Protein AF-A0A2G9U0P4-F1 (afdb_monomer)

Mean predicted aligned error: 10.88 Å

Organism: Teladorsagia circumcincta (NCBI:txid45464)

Foldseek 3Di:
DLVCCVVPNPDDCNVVVVVVCCVVLPPVVQCVQFWFPPQVDDDDPVCVLVRLLRTFGFDWAFDDLPKDFDWDDDPPDPPDTATDIDGPDGTDTGTPSLWAFLVRCPCLLVVSDDLADPRLVSSLQLCDQCVLVDPDDDPVVVVVSVQSPQQDALAAGQRTGPSRPQAQNAPGPPGTDDSRGWHFLVSRLSLLVSLVVSLLDDYPCNVSSVSCNVSRLNSNLVLQVVQCVVPVDGARIAHRPPSHGDDDDDDPVRVVSSVVSVPPPDDPDDPDPPPDDDD

Secondary structure (DSSP, 8-state):
-HHHHHHH-SSTTHHHHHHHHHHHT-HHHHHHHHEEE-----S-TTHHHHGGG-EEE--EEEE-S-EEEEEEEPTT-TT-EEEEEEESS--EEEE-GGG-BGGGGHHHHTT-S-TT-HHHHHHHHHHS-GGGG-----HHHHHHHHHH-SSEETTEE-SB-TTSTTTT--SSSS---SSSS-EEHHHHHHHHHHHHHHHTS-STTHHHHHHHHHHHHHHHHHHHHHHHHHHSS--SEE-TTT--EESSS--HHHHHHHHHHHH----S-----------

Nearest PDB structures (foldseek):
  5mhf-assembly3_C  TM=9.241E-01  e=4.967E-18  Mus musculus
  5mhf-assembly1_A  TM=9.366E-01  e=9.124E-18  Mus musculus
  5mhf-assembly2_B  TM=9.439E-01  e=1.501E-17  Mus musculus
  5mhf-assembly4_D  TM=9.397E-01  e=2.091E-17  Mus musculus
  8egv-assembly1_A  TM=8.743E-01  e=1.565E-12  Thermochaetoides thermophila DSM 1495

Solvent-accessible surface area (backbone atoms only — not comparable to full-atom values): 16093 Å² total; per-residue (Å²): 106,38,73,53,29,69,74,73,45,94,58,94,54,34,63,61,33,44,52,51,50,51,65,75,53,32,53,67,59,49,42,74,70,26,50,42,75,58,66,77,85,62,97,51,86,80,42,66,75,69,48,76,73,33,49,49,41,39,58,70,44,75,45,60,90,54,61,43,83,42,79,40,76,42,89,96,40,88,97,41,65,46,81,41,84,43,75,77,51,84,59,42,79,42,70,50,74,62,63,52,28,53,78,40,40,46,53,51,42,69,61,49,53,56,61,77,36,67,67,43,44,44,53,53,57,61,56,47,52,71,65,87,77,44,98,71,91,44,85,80,45,55,66,54,52,63,63,52,38,34,32,46,46,79,47,29,48,25,30,22,17,69,84,19,84,52,38,70,36,55,82,48,96,85,38,68,52,64,76,18,32,31,22,42,53,73,60,47,47,35,44,44,55,27,22,54,51,48,34,71,40,86,45,90,40,14,66,59,23,43,54,50,30,55,51,46,49,50,21,32,53,53,35,50,52,52,37,25,72,74,70,77,46,57,51,51,27,24,39,67,88,77,43,47,64,45,71,92,72,79,47,72,69,39,47,55,51,50,50,54,63,69,66,62,80,66,78,84,80,73,96,69,82,81,77,83,76,89,128

Structure (mmCIF, N/CA/C/O backbone):
data_AF-A0A2G9U0P4-F1
#
_entry.id   AF-A0A2G9U0P4-F1
#
loop_
_atom_site.group_PDB
_atom_site.id
_atom_site.type_symbol
_atom_site.label_atom_id
_atom_site.label_alt_id
_atom_site.label_comp_id
_atom_site.label_asym_id
_atom_site.label_entity_id
_atom_site.label_seq_id
_atom_site.pdbx_PDB_ins_code
_atom_site.Cartn_x
_atom_site.Cartn_y
_atom_site.Cartn_z
_atom_site.occupancy
_atom_site.B_iso_or_equiv
_atom_site.auth_seq_id
_atom_site.auth_comp_id
_atom_site.auth_asym_id
_atom_site.auth_atom_id
_atom_site.pdbx_PDB_model_num
ATOM 1 N N . MET A 1 1 ? -4.910 -13.154 18.217 1.00 85.25 1 MET A N 1
ATOM 2 C CA . MET A 1 1 ? -4.602 -14.123 19.288 1.00 85.25 1 MET A CA 1
ATOM 3 C C . MET A 1 1 ? -4.803 -13.502 20.652 1.00 85.25 1 MET A C 1
ATOM 5 O O . MET A 1 1 ? -5.660 -13.996 21.359 1.00 85.25 1 MET A O 1
ATOM 9 N N . ASP A 1 2 ? -4.149 -12.384 20.972 1.00 88.88 2 ASP A N 1
ATOM 10 C CA . ASP A 1 2 ? -4.320 -11.699 22.263 1.00 88.88 2 ASP A CA 1
ATOM 11 C C . ASP A 1 2 ? -5.791 -11.443 22.665 1.00 88.88 2 ASP A C 1
ATOM 13 O O . ASP A 1 2 ? -6.263 -11.955 23.678 1.00 88.88 2 ASP A O 1
ATOM 17 N N . ARG A 1 3 ? -6.575 -10.780 21.800 1.00 89.50 3 ARG A N 1
ATOM 18 C CA . ARG A 1 3 ? -8.023 -10.582 22.031 1.00 89.50 3 ARG A CA 1
ATOM 19 C C . ARG A 1 3 ? -8.805 -11.888 22.230 1.00 89.50 3 ARG A C 1
ATOM 21 O O . ARG A 1 3 ? -9.745 -11.919 23.010 1.00 89.50 3 ARG A O 1
ATOM 28 N N . LEU A 1 4 ? -8.436 -12.962 21.523 1.00 89.12 4 LEU A N 1
ATOM 29 C CA . LEU A 1 4 ? -9.095 -14.266 21.671 1.00 89.12 4 LEU A CA 1
ATOM 30 C C . LEU A 1 4 ? -8.719 -14.925 23.001 1.00 89.12 4 LEU A C 1
ATOM 32 O O . LEU A 1 4 ? -9.591 -15.475 23.659 1.00 89.12 4 LEU A O 1
ATOM 36 N N . ALA A 1 5 ? -7.455 -14.826 23.417 1.00 88.12 5 ALA A N 1
ATOM 37 C CA . ALA A 1 5 ? -6.998 -15.340 24.702 1.00 88.12 5 ALA A CA 1
ATOM 38 C C . ALA A 1 5 ? -7.689 -14.622 25.870 1.00 88.12 5 ALA A C 1
ATOM 40 O O . ALA A 1 5 ? -8.074 -15.265 26.840 1.00 88.12 5 ALA A O 1
ATOM 41 N N . HIS A 1 6 ? -7.933 -13.315 25.751 1.00 86.38 6 HIS A N 1
ATOM 42 C CA . HIS A 1 6 ? -8.715 -12.564 26.735 1.00 86.38 6 HIS A CA 1
ATOM 43 C C . HIS A 1 6 ? -10.180 -13.013 26.821 1.00 86.38 6 HIS A C 1
ATOM 45 O O . HIS A 1 6 ? -10.737 -13.030 27.915 1.00 86.38 6 HIS A O 1
ATOM 51 N N . LEU A 1 7 ? -10.792 -13.385 25.693 1.00 88.69 7 LEU A N 1
ATOM 52 C CA . LEU A 1 7 ? -12.198 -13.800 25.635 1.00 88.69 7 LEU A CA 1
ATOM 53 C C . LEU A 1 7 ? -12.429 -15.267 26.018 1.00 88.69 7 LEU A C 1
ATOM 55 O O . LEU A 1 7 ? -13.486 -15.583 26.555 1.00 88.69 7 LEU A O 1
ATOM 59 N N . PHE A 1 8 ? -11.486 -16.159 25.706 1.00 86.38 8 PHE A N 1
ATOM 60 C CA . PHE A 1 8 ? -11.737 -17.605 25.710 1.00 86.38 8 PHE A CA 1
ATOM 61 C C . PHE A 1 8 ? -10.707 -18.444 26.469 1.00 86.38 8 PHE A C 1
ATOM 63 O O . PHE A 1 8 ? -10.958 -19.627 26.681 1.00 86.38 8 PHE A O 1
ATOM 70 N N . GLU A 1 9 ? -9.561 -17.892 26.873 1.00 78.88 9 GLU A N 1
ATOM 71 C CA . GLU A 1 9 ? -8.613 -18.633 27.712 1.00 78.88 9 GLU A CA 1
ATOM 72 C C . GLU A 1 9 ? -8.759 -18.233 29.180 1.00 78.88 9 GLU A C 1
ATOM 74 O O . GLU A 1 9 ? -9.008 -17.072 29.498 1.00 78.88 9 GLU A O 1
ATOM 79 N N . GLU A 1 10 ? -8.585 -19.184 30.100 1.00 64.31 10 GLU A N 1
ATOM 80 C CA . GLU A 1 10 ? -8.714 -18.888 31.529 1.00 64.31 10 GLU A CA 1
ATOM 81 C C . GLU A 1 10 ? -7.516 -18.073 32.040 1.00 64.31 10 GLU A C 1
ATOM 83 O O . GLU A 1 10 ? -7.745 -17.063 32.693 1.00 64.31 10 GLU A O 1
ATOM 88 N N . GLU A 1 11 ? -6.270 -18.356 31.626 1.00 68.25 11 GLU A N 1
ATOM 89 C CA . GLU A 1 11 ? -5.101 -17.503 31.964 1.00 68.25 11 GLU A CA 1
ATOM 90 C C . GLU A 1 11 ? -3.790 -17.860 31.229 1.00 68.25 11 GLU A C 1
ATOM 92 O O . GLU A 1 11 ? -2.953 -16.993 30.978 1.00 68.25 11 GLU A O 1
ATOM 97 N N . LYS A 1 12 ? -3.610 -19.129 30.837 1.00 69.88 12 LYS A N 1
ATOM 98 C CA . LYS A 1 12 ? -2.307 -19.727 30.484 1.00 69.88 12 LYS A CA 1
ATOM 99 C C . LYS A 1 12 ? -1.482 -18.997 29.412 1.00 69.88 12 LYS A C 1
ATOM 101 O O . LYS A 1 12 ? -0.259 -18.963 29.536 1.00 69.88 12 LYS A O 1
ATOM 106 N N . HIS A 1 13 ? -2.098 -18.440 28.367 1.00 74.94 13 HIS A N 1
ATOM 107 C CA . HIS A 1 13 ? -1.354 -17.754 27.300 1.00 74.94 13 HIS A CA 1
ATOM 108 C C . HIS A 1 13 ? -1.719 -16.276 27.127 1.00 74.94 13 HIS A C 1
ATOM 110 O O . HIS A 1 13 ? -1.203 -15.649 26.201 1.00 74.94 13 HIS A O 1
ATOM 116 N N . LYS A 1 14 ? -2.548 -15.697 28.012 1.00 79.31 14 LYS A N 1
ATOM 117 C CA . LYS A 1 14 ? -2.929 -14.273 27.940 1.00 79.31 14 LYS A CA 1
ATOM 118 C C . LYS A 1 14 ? -1.694 -13.375 27.943 1.00 79.31 14 LYS A C 1
ATOM 120 O O . LYS A 1 14 ? -1.488 -12.626 26.995 1.00 79.31 14 LYS A O 1
ATOM 125 N N . ASN A 1 15 ? -0.817 -13.561 28.931 1.00 84.94 15 ASN A N 1
ATOM 126 C CA . ASN A 1 15 ? 0.402 -12.759 29.074 1.00 84.94 15 ASN A CA 1
ATOM 127 C C . ASN A 1 15 ? 1.334 -12.925 27.868 1.00 84.94 15 ASN A C 1
ATOM 129 O O . ASN A 1 15 ? 1.790 -11.942 27.303 1.00 84.94 15 ASN A O 1
ATOM 133 N N . LYS A 1 16 ? 1.522 -14.160 27.380 1.00 88.69 16 LYS A N 1
ATOM 134 C CA . LYS A 1 16 ? 2.361 -14.424 26.201 1.00 88.69 16 LYS A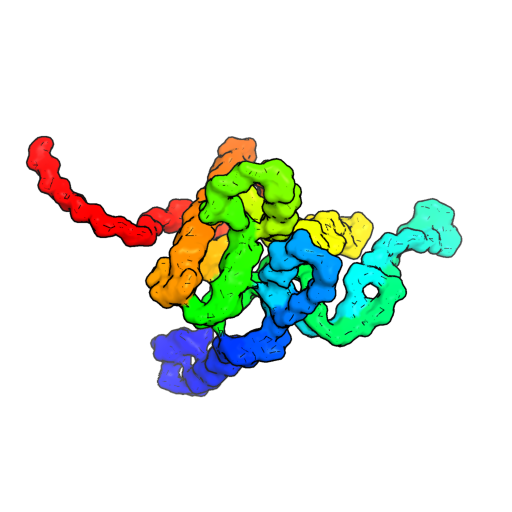 CA 1
ATOM 135 C C . LYS A 1 16 ? 1.895 -13.641 24.971 1.00 88.69 16 LYS A C 1
ATOM 137 O O . LYS A 1 16 ? 2.721 -13.057 24.274 1.00 88.69 16 LYS A O 1
ATOM 142 N N . TYR A 1 17 ? 0.599 -13.677 24.655 1.00 89.88 17 TYR A N 1
ATOM 143 C CA . TYR A 1 17 ? 0.089 -12.997 23.465 1.00 89.88 17 TYR A CA 1
ATOM 144 C C . TYR A 1 17 ? 0.011 -11.480 23.646 1.00 89.88 17 TYR A C 1
ATOM 146 O O . TYR A 1 17 ? 0.250 -10.771 22.669 1.00 89.88 17 TYR A O 1
ATOM 154 N N . ALA A 1 18 ? -0.270 -10.997 24.858 1.00 88.94 18 ALA A N 1
ATOM 155 C CA . ALA A 1 18 ? -0.226 -9.577 25.190 1.00 88.94 18 ALA A CA 1
ATOM 156 C C . ALA A 1 18 ? 1.197 -9.017 25.033 1.00 88.94 18 ALA A C 1
ATOM 158 O O . ALA A 1 18 ? 1.389 -8.033 24.322 1.00 88.94 18 ALA A O 1
ATOM 159 N N . ASP A 1 19 ? 2.202 -9.703 25.585 1.00 91.06 19 ASP A N 1
ATOM 160 C CA . ASP A 1 19 ? 3.612 -9.315 25.477 1.00 91.06 19 ASP A CA 1
ATOM 161 C C . ASP A 1 19 ? 4.064 -9.286 24.012 1.00 91.06 19 ASP A C 1
ATOM 163 O O . ASP A 1 19 ? 4.653 -8.311 23.546 1.00 91.06 19 ASP A O 1
ATOM 167 N N . GLN A 1 20 ? 3.736 -10.327 23.241 1.00 91.31 20 GLN A N 1
ATOM 168 C CA . GLN A 1 20 ? 4.066 -10.381 21.814 1.00 91.31 20 GLN A CA 1
ATOM 169 C C . GLN A 1 20 ? 3.378 -9.273 21.011 1.00 91.31 20 GLN A C 1
ATOM 171 O O . GLN A 1 20 ? 4.010 -8.671 20.144 1.00 91.31 20 GLN A O 1
ATOM 176 N N . ALA A 1 21 ? 2.100 -8.998 21.283 1.00 90.62 21 ALA A N 1
ATOM 177 C CA . ALA A 1 21 ? 1.368 -7.923 20.623 1.00 90.62 21 ALA A CA 1
ATOM 178 C C . ALA A 1 21 ? 1.946 -6.548 20.981 1.00 90.62 21 ALA A C 1
ATOM 180 O O . ALA A 1 21 ? 2.076 -5.707 20.096 1.00 90.62 21 ALA A O 1
ATOM 181 N N . SER A 1 22 ? 2.343 -6.341 22.240 1.00 90.75 22 SER A N 1
ATOM 182 C CA . SER A 1 22 ? 2.982 -5.105 22.689 1.00 90.75 22 SER A CA 1
ATOM 183 C C . SER A 1 22 ? 4.336 -4.893 22.017 1.00 90.75 22 SER A C 1
ATOM 185 O O . SER A 1 22 ? 4.603 -3.797 21.544 1.00 90.75 22 SER A O 1
ATOM 187 N N . VAL A 1 23 ? 5.181 -5.927 21.947 1.00 91.75 23 VAL A N 1
ATOM 188 C CA . VAL A 1 23 ? 6.520 -5.821 21.344 1.00 91.75 23 VAL A CA 1
ATOM 189 C C . VAL A 1 23 ? 6.435 -5.593 19.834 1.00 91.75 23 VAL A C 1
ATOM 191 O O . VAL A 1 23 ? 7.131 -4.735 19.303 1.00 91.75 23 VAL A O 1
ATOM 194 N N . LEU A 1 24 ? 5.582 -6.339 19.127 1.00 90.75 24 LEU A N 1
ATOM 195 C CA . LEU A 1 24 ? 5.457 -6.230 17.667 1.00 90.75 24 LEU A CA 1
ATOM 196 C C . LEU A 1 24 ? 4.628 -5.018 17.219 1.00 90.75 24 LEU A C 1
ATOM 198 O O . LEU A 1 24 ? 4.743 -4.589 16.074 1.00 90.75 24 LEU A O 1
ATOM 202 N N . GLY A 1 25 ? 3.773 -4.495 18.099 1.00 91.44 25 GLY A N 1
ATOM 203 C CA . GLY A 1 25 ? 2.980 -3.290 17.874 1.00 91.44 25 GLY A CA 1
ATOM 204 C C . GLY A 1 25 ? 3.647 -2.007 18.369 1.00 91.44 25 GLY A C 1
ATOM 205 O O . GLY A 1 25 ? 3.028 -0.949 18.275 1.00 91.44 25 GLY A O 1
ATOM 206 N N . ASP A 1 26 ? 4.871 -2.078 18.907 1.00 95.19 26 ASP A N 1
ATOM 207 C CA . ASP A 1 26 ? 5.566 -0.900 19.416 1.00 95.19 26 ASP A CA 1
ATOM 208 C C . ASP A 1 26 ? 5.931 0.053 18.268 1.00 95.19 26 ASP A C 1
ATOM 210 O O . ASP A 1 26 ? 6.727 -0.251 17.376 1.00 95.19 26 ASP A O 1
ATOM 214 N N . TYR A 1 27 ? 5.331 1.242 18.303 1.00 96.06 27 TYR A N 1
ATOM 215 C CA . TYR A 1 27 ? 5.512 2.254 17.270 1.00 96.06 27 TYR A CA 1
ATOM 216 C C . TYR A 1 27 ? 6.960 2.758 17.183 1.00 96.06 27 TYR A C 1
ATOM 218 O O . TYR A 1 27 ? 7.442 3.049 16.088 1.00 96.06 27 TYR A O 1
ATOM 226 N N . LYS A 1 28 ? 7.683 2.852 18.307 1.00 95.94 28 LYS A N 1
ATOM 227 C CA . LYS A 1 28 ? 9.064 3.355 18.304 1.00 95.94 28 LYS A CA 1
ATOM 228 C C . LYS A 1 28 ? 9.997 2.359 17.634 1.00 95.94 28 LYS A C 1
ATOM 230 O O . LYS A 1 28 ? 10.827 2.771 16.828 1.00 95.94 28 LYS A O 1
ATOM 235 N N . GLU A 1 29 ? 9.835 1.072 17.918 1.00 95.62 29 GLU A N 1
ATOM 236 C CA . GLU A 1 29 ? 10.588 0.011 17.252 1.00 95.62 29 GLU A CA 1
ATOM 237 C C . GLU A 1 29 ? 10.243 -0.078 15.768 1.00 95.62 29 GLU A C 1
ATOM 239 O O . GLU A 1 29 ? 11.147 -0.200 14.942 1.00 95.62 29 GLU A O 1
ATOM 244 N N . LEU A 1 30 ? 8.966 0.076 15.407 1.00 95.19 30 LEU A N 1
ATOM 245 C CA . LEU A 1 30 ? 8.547 0.118 14.009 1.00 95.19 30 LEU A CA 1
ATOM 246 C C . LEU A 1 30 ? 9.227 1.262 13.242 1.00 95.19 30 LEU A C 1
ATOM 248 O O . LEU A 1 30 ? 9.765 1.039 12.156 1.00 95.19 30 LEU A O 1
ATOM 252 N N . ILE A 1 31 ? 9.261 2.468 13.818 1.00 95.44 31 ILE A N 1
ATOM 253 C CA . ILE A 1 31 ? 9.983 3.606 13.234 1.00 95.44 31 ILE A CA 1
ATOM 254 C C . ILE A 1 31 ? 11.482 3.314 13.164 1.00 95.44 31 ILE A C 1
ATOM 256 O O . ILE A 1 31 ? 12.086 3.437 12.103 1.00 95.44 31 ILE A O 1
ATOM 260 N N . ARG A 1 32 ? 12.090 2.863 14.263 1.00 95.06 32 ARG A N 1
ATOM 261 C CA . ARG A 1 32 ? 13.534 2.602 14.337 1.00 95.06 32 ARG A CA 1
ATOM 26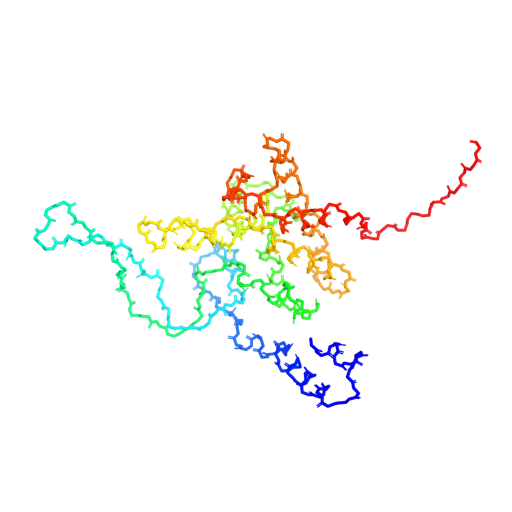2 C C . ARG A 1 32 ? 14.006 1.575 13.304 1.00 95.06 32 ARG A C 1
ATOM 264 O O . ARG A 1 32 ? 15.121 1.694 12.800 1.00 95.06 32 ARG A O 1
ATOM 271 N N . LEU A 1 33 ? 13.201 0.549 13.041 1.00 95.00 33 LEU A N 1
ATOM 272 C CA . LEU A 1 33 ? 13.576 -0.579 12.189 1.00 95.00 33 LEU A CA 1
ATOM 273 C C . LEU A 1 33 ? 13.218 -0.385 10.717 1.00 95.00 33 LEU A C 1
ATOM 275 O O . LEU A 1 33 ? 13.935 -0.907 9.866 1.00 95.00 33 LEU A O 1
ATOM 279 N N . HIS A 1 34 ? 12.125 0.319 10.418 1.00 95.50 34 HIS A N 1
ATOM 280 C CA . HIS A 1 34 ? 11.536 0.311 9.077 1.00 95.50 34 HIS A CA 1
ATOM 281 C C . HIS A 1 34 ? 11.300 1.691 8.473 1.00 95.50 34 HIS A C 1
ATOM 283 O O . HIS A 1 34 ? 11.037 1.766 7.276 1.00 95.50 34 HIS A O 1
ATOM 289 N N . TRP A 1 35 ? 11.376 2.774 9.247 1.00 94.19 35 TRP A N 1
ATOM 290 C CA . TRP A 1 35 ? 11.160 4.117 8.717 1.00 94.19 35 TRP A CA 1
ATOM 291 C C . TRP A 1 35 ? 12.449 4.683 8.134 1.00 94.19 35 TRP A C 1
ATOM 293 O O . TRP A 1 35 ? 13.423 4.913 8.855 1.00 94.19 35 TRP A O 1
ATOM 303 N N . SER A 1 36 ? 12.443 4.941 6.829 1.00 90.69 36 SER A N 1
ATOM 304 C CA . SER A 1 36 ? 13.506 5.720 6.205 1.00 90.69 36 SER A CA 1
ATOM 305 C C . SER A 1 36 ? 13.169 7.206 6.270 1.00 90.69 36 SER A C 1
ATOM 307 O O . SER A 1 36 ? 12.063 7.603 5.922 1.00 90.69 36 SER A O 1
ATOM 309 N N . ASP A 1 37 ? 14.136 8.022 6.695 1.00 81.12 37 ASP A N 1
ATOM 310 C CA . ASP A 1 37 ? 14.098 9.491 6.628 1.00 81.12 37 ASP A CA 1
ATOM 311 C C . ASP A 1 37 ? 15.108 10.016 5.592 1.00 81.12 37 ASP A C 1
ATOM 313 O O . ASP A 1 37 ? 15.702 11.083 5.753 1.00 81.12 37 ASP A O 1
ATOM 317 N N . SER A 1 38 ? 15.378 9.233 4.541 1.00 63.88 38 SER A N 1
ATOM 318 C CA . SER A 1 38 ? 16.369 9.563 3.514 1.00 63.88 38 SER A CA 1
ATOM 319 C C . SER A 1 38 ? 15.926 10.748 2.661 1.00 63.88 38 SER A C 1
ATOM 321 O O . SER A 1 38 ? 15.565 10.602 1.493 1.00 63.88 38 SER A O 1
ATOM 323 N N . LYS A 1 39 ? 16.010 11.962 3.211 1.00 56.12 39 LYS A N 1
ATOM 324 C CA . LYS A 1 39 ? 15.970 13.219 2.463 1.00 56.12 39 LYS A CA 1
ATOM 325 C C . LYS A 1 39 ? 17.116 13.187 1.454 1.00 56.12 39 LYS A C 1
ATOM 327 O O . LYS A 1 39 ? 18.248 13.540 1.778 1.00 56.12 39 LYS A O 1
ATOM 332 N N . LYS A 1 40 ? 16.855 12.723 0.230 1.00 50.59 40 LYS A N 1
ATOM 333 C CA . LYS A 1 40 ? 17.835 12.748 -0.864 1.00 50.59 40 LYS A CA 1
ATOM 334 C C . LYS A 1 40 ? 18.024 14.191 -1.326 1.00 50.59 40 LYS A C 1
ATOM 336 O O . LYS A 1 40 ? 17.509 14.576 -2.362 1.00 50.59 40 LYS A O 1
ATOM 341 N N . THR A 1 41 ? 18.720 15.017 -0.554 1.00 39.09 41 THR A N 1
ATOM 342 C CA . THR A 1 41 ? 19.005 16.408 -0.921 1.00 39.09 41 THR A CA 1
ATOM 343 C C . THR A 1 41 ? 19.775 16.435 -2.244 1.00 39.09 41 THR A C 1
ATOM 345 O O . THR A 1 41 ? 20.980 16.208 -2.272 1.00 39.09 41 THR A O 1
ATOM 348 N N . LEU A 1 42 ? 19.074 16.681 -3.350 1.00 40.53 42 LEU A N 1
ATOM 349 C CA . LEU A 1 42 ? 19.668 17.123 -4.604 1.00 40.53 42 LEU A CA 1
ATOM 350 C C . LEU A 1 42 ? 19.354 18.613 -4.736 1.00 40.53 42 LEU A C 1
ATOM 352 O O . LEU A 1 42 ? 18.199 19.027 -4.609 1.00 40.53 42 LEU A O 1
ATOM 356 N N . ASP A 1 43 ? 20.388 19.415 -4.973 1.00 41.66 43 ASP A N 1
ATOM 357 C CA . ASP A 1 43 ? 20.245 20.837 -5.261 1.00 41.66 43 ASP A CA 1
ATOM 358 C C . ASP A 1 43 ? 19.436 21.031 -6.547 1.00 41.66 43 ASP A C 1
ATOM 360 O O . ASP A 1 43 ? 19.873 20.629 -7.622 1.00 41.66 43 ASP A O 1
ATOM 364 N N . LEU A 1 44 ? 18.244 21.618 -6.408 1.00 46.53 44 LEU A N 1
ATOM 365 C CA . LEU A 1 44 ? 17.602 22.605 -7.287 1.00 46.53 44 LEU A CA 1
ATOM 366 C C . LEU A 1 44 ? 16.173 22.842 -6.772 1.00 46.53 44 LEU A C 1
ATOM 368 O O . LEU A 1 44 ? 15.455 21.919 -6.401 1.00 46.53 44 LEU A O 1
ATOM 372 N N . VAL A 1 45 ? 15.747 24.104 -6.754 1.00 47.69 45 VAL A N 1
ATOM 373 C CA . VAL A 1 45 ? 14.500 24.596 -6.133 1.00 47.69 45 VAL A CA 1
ATOM 374 C C . VAL A 1 45 ? 13.220 23.900 -6.643 1.00 47.69 45 VAL A C 1
ATOM 376 O O . VAL A 1 45 ? 12.249 23.813 -5.895 1.00 47.69 45 VAL A O 1
ATOM 379 N N . LEU A 1 46 ? 13.227 23.312 -7.849 1.00 46.22 46 LEU A N 1
ATOM 380 C CA . LEU A 1 46 ? 12.119 22.489 -8.369 1.00 46.22 46 LEU A CA 1
ATOM 381 C C . LEU A 1 46 ? 11.971 21.123 -7.669 1.00 46.22 46 LEU A C 1
ATOM 383 O O . LEU A 1 46 ? 10.884 20.551 -7.655 1.00 46.22 46 LEU A O 1
ATOM 387 N N . LEU A 1 47 ? 13.039 20.602 -7.063 1.00 46.31 47 LEU A N 1
ATOM 388 C CA . LEU A 1 47 ? 13.058 19.286 -6.427 1.00 46.31 47 LEU A CA 1
ATOM 389 C C . LEU A 1 47 ? 12.520 19.312 -4.990 1.00 46.31 47 LEU A C 1
ATOM 391 O O . LEU A 1 47 ? 12.220 18.269 -4.422 1.00 46.31 47 LEU A O 1
ATOM 395 N N . LYS A 1 48 ? 12.340 20.492 -4.390 1.00 40.03 48 LYS A N 1
ATOM 396 C CA . LYS A 1 48 ? 11.837 20.614 -3.013 1.00 40.03 48 LYS A CA 1
ATOM 397 C C . LYS A 1 48 ? 10.404 20.083 -2.859 1.00 40.03 48 LYS A C 1
ATOM 399 O O . LYS A 1 48 ? 10.065 19.592 -1.791 1.00 40.03 48 LYS A O 1
ATOM 404 N N . LEU A 1 49 ? 9.613 20.122 -3.937 1.00 42.09 49 LEU A N 1
ATOM 405 C CA . LEU A 1 49 ? 8.294 19.481 -4.022 1.00 42.09 49 LEU A CA 1
ATOM 406 C C . LEU A 1 49 ? 8.411 17.974 -4.337 1.00 42.09 49 LEU A C 1
ATOM 408 O O . LEU A 1 49 ? 7.611 17.170 -3.876 1.00 42.09 49 LEU A O 1
ATOM 412 N N . TYR A 1 50 ? 9.444 17.583 -5.088 1.00 41.16 50 TYR A N 1
ATOM 413 C CA . TYR A 1 50 ? 9.753 16.193 -5.451 1.00 41.16 50 TYR A CA 1
ATOM 414 C C . TYR A 1 50 ? 10.293 15.367 -4.266 1.00 41.16 50 TYR A C 1
ATOM 416 O O . TYR A 1 50 ? 10.185 14.144 -4.245 1.00 41.16 50 TYR A O 1
ATOM 424 N N . LEU A 1 51 ? 10.893 16.035 -3.276 1.00 40.72 51 LEU A N 1
ATOM 425 C CA . LEU A 1 51 ? 11.625 15.424 -2.164 1.00 40.72 51 LEU A CA 1
ATOM 426 C C . LEU A 1 51 ? 10.797 15.109 -0.922 1.00 40.72 51 LEU A C 1
ATOM 428 O O . LEU A 1 51 ? 11.306 14.479 0.004 1.00 40.72 51 LEU A O 1
ATOM 432 N N . THR A 1 52 ? 9.521 15.478 -0.898 1.00 44.16 52 THR A N 1
ATOM 433 C CA . THR A 1 52 ? 8.612 15.150 0.212 1.00 44.16 52 THR A CA 1
ATOM 434 C C . THR A 1 52 ? 8.189 13.674 0.262 1.00 44.16 52 THR A C 1
ATOM 436 O O . THR A 1 52 ? 7.485 13.283 1.186 1.00 44.16 52 THR A O 1
ATOM 439 N N . PHE A 1 53 ? 8.666 12.832 -0.663 1.00 51.75 53 PHE A N 1
ATOM 440 C CA . PHE A 1 53 ? 8.409 11.381 -0.705 1.00 51.75 53 PHE A CA 1
ATOM 441 C C . PHE A 1 53 ? 9.522 10.512 -0.098 1.00 51.75 53 PHE A C 1
ATOM 443 O O . PHE A 1 53 ? 9.488 9.289 -0.193 1.00 51.75 53 PHE A O 1
ATOM 450 N N . ALA A 1 54 ? 10.518 11.135 0.527 1.00 58.22 54 ALA A N 1
ATOM 451 C CA . ALA A 1 54 ? 11.673 10.472 1.132 1.00 58.22 54 ALA A CA 1
ATOM 452 C C . ALA A 1 54 ? 11.375 9.699 2.433 1.00 58.22 54 ALA A C 1
ATOM 454 O O . ALA A 1 54 ? 12.280 9.084 2.994 1.00 58.22 54 ALA A O 1
ATOM 455 N N . GLN A 1 55 ? 10.135 9.764 2.922 1.00 80.69 55 GLN A N 1
ATOM 456 C CA . GLN A 1 55 ? 9.736 9.246 4.222 1.00 80.69 55 GLN A CA 1
ATOM 457 C C . GLN A 1 55 ? 8.647 8.190 4.087 1.00 80.69 55 GLN A C 1
ATOM 459 O O . GLN A 1 55 ? 7.495 8.500 3.784 1.00 80.69 55 GLN A O 1
ATOM 464 N N . ALA A 1 56 ? 9.032 6.936 4.293 1.00 89.81 56 ALA A N 1
ATOM 465 C CA . ALA A 1 56 ? 8.131 5.798 4.220 1.00 89.81 56 ALA A CA 1
ATOM 466 C C . ALA A 1 56 ? 8.718 4.580 4.937 1.00 89.81 56 ALA A C 1
ATOM 468 O O . ALA A 1 56 ? 9.893 4.549 5.315 1.00 89.81 56 ALA A O 1
ATOM 469 N N . PHE A 1 57 ? 7.880 3.556 5.087 1.00 93.62 57 PHE A N 1
ATOM 470 C CA . PHE A 1 57 ? 8.309 2.256 5.576 1.00 93.62 57 PHE A CA 1
ATOM 471 C C . PHE A 1 57 ? 8.917 1.413 4.454 1.00 93.62 57 PHE A C 1
ATOM 473 O O . PHE A 1 57 ? 8.327 1.278 3.376 1.00 93.62 57 PHE A O 1
ATOM 480 N N . PHE A 1 58 ? 10.073 0.816 4.726 1.00 93.81 58 PHE A N 1
ATOM 481 C CA . PHE A 1 58 ? 10.786 -0.046 3.791 1.00 93.81 58 PHE A CA 1
ATOM 482 C C . PHE A 1 58 ? 11.332 -1.302 4.469 1.00 93.81 58 PHE A C 1
ATOM 484 O O . PHE A 1 58 ? 11.581 -1.351 5.679 1.00 93.81 58 PHE A O 1
ATOM 491 N N . ASP A 1 59 ? 11.561 -2.318 3.644 1.00 95.00 59 ASP A N 1
ATOM 492 C CA . ASP A 1 59 ? 12.375 -3.464 4.022 1.00 95.00 59 ASP A CA 1
ATOM 493 C C . ASP A 1 59 ? 13.849 -3.039 4.141 1.00 95.00 59 ASP A C 1
ATOM 495 O O . ASP A 1 59 ? 14.297 -2.084 3.498 1.00 95.00 59 ASP A O 1
ATOM 499 N N . TYR A 1 60 ? 14.618 -3.766 4.952 1.00 93.44 60 TYR A N 1
ATOM 500 C CA . TYR A 1 60 ? 16.046 -3.526 5.160 1.00 93.44 60 TYR A CA 1
ATOM 501 C C . TYR A 1 60 ? 16.850 -4.768 4.777 1.00 93.44 60 TYR A C 1
ATOM 503 O O . TYR A 1 60 ? 16.551 -5.879 5.219 1.00 93.44 60 TYR A O 1
ATOM 511 N N . GLY A 1 61 ? 17.889 -4.603 3.961 1.00 93.81 61 GLY A N 1
ATOM 512 C CA . GLY A 1 61 ? 18.682 -5.730 3.482 1.00 93.81 61 GLY A CA 1
ATOM 513 C C . GLY A 1 61 ? 19.852 -5.323 2.597 1.00 93.81 61 GLY A C 1
ATOM 514 O O . GLY A 1 61 ? 20.141 -4.146 2.409 1.00 93.81 61 GLY A O 1
ATOM 515 N N . ARG A 1 62 ? 20.576 -6.316 2.067 1.00 91.44 62 ARG A N 1
ATOM 516 C CA . ARG A 1 62 ? 21.626 -6.075 1.068 1.00 91.44 62 ARG A CA 1
ATOM 517 C C . ARG A 1 62 ? 20.978 -5.889 -0.296 1.00 91.44 62 ARG A C 1
ATOM 519 O O . ARG A 1 62 ? 20.504 -6.861 -0.881 1.00 91.44 62 ARG A O 1
ATOM 526 N N . HIS A 1 63 ? 20.981 -4.659 -0.794 1.00 89.56 63 HIS A N 1
ATOM 527 C CA . HIS A 1 63 ? 20.244 -4.270 -1.989 1.00 89.56 63 HIS A CA 1
ATOM 528 C C . HIS A 1 63 ? 21.110 -3.541 -3.021 1.00 89.56 63 HIS A C 1
ATOM 530 O O . HIS A 1 63 ? 22.083 -2.868 -2.681 1.00 89.56 63 HIS A O 1
ATOM 536 N N . SER A 1 64 ? 20.755 -3.705 -4.295 1.00 83.25 64 SER A N 1
ATOM 537 C CA . SER A 1 64 ? 21.316 -2.985 -5.442 1.00 83.25 64 SER A CA 1
ATOM 538 C C . SER A 1 64 ? 20.183 -2.757 -6.435 1.00 83.25 64 SER A C 1
ATOM 540 O O . SER A 1 64 ? 19.521 -3.712 -6.836 1.00 83.25 64 SER A O 1
ATOM 542 N N . ASP A 1 65 ? 19.963 -1.508 -6.824 1.00 70.44 65 ASP A N 1
ATOM 543 C CA . ASP A 1 65 ? 18.925 -1.090 -7.772 1.00 70.44 65 ASP A CA 1
ATOM 544 C C . ASP A 1 65 ? 19.384 -1.218 -9.238 1.00 70.44 65 ASP A C 1
ATOM 546 O O . ASP A 1 65 ? 18.570 -1.234 -10.161 1.00 70.44 65 ASP A O 1
ATOM 550 N N . LYS A 1 66 ? 20.692 -1.384 -9.480 1.00 72.69 66 LYS A N 1
ATOM 551 C CA . LYS A 1 66 ? 21.267 -1.543 -10.826 1.00 72.69 66 LYS A CA 1
ATOM 552 C C . LYS A 1 66 ? 21.430 -3.007 -11.205 1.00 72.69 66 LYS A C 1
ATOM 554 O O . LYS A 1 66 ? 22.539 -3.549 -11.280 1.00 72.69 66 LYS A O 1
ATOM 559 N N . LEU A 1 67 ? 20.291 -3.638 -11.446 1.00 71.75 67 LEU A N 1
ATOM 560 C CA . LEU A 1 67 ? 20.184 -5.020 -11.888 1.00 71.75 67 LEU A CA 1
ATOM 561 C C . LEU A 1 67 ? 19.619 -5.042 -13.300 1.00 71.75 67 LEU A C 1
ATOM 563 O O . LEU A 1 67 ? 18.605 -4.406 -13.575 1.00 71.75 67 LEU A O 1
ATOM 567 N N . LEU A 1 68 ? 20.259 -5.790 -14.189 1.00 76.06 68 LEU A N 1
ATOM 568 C CA . LEU A 1 68 ? 19.793 -5.949 -15.562 1.00 76.06 68 LEU A CA 1
ATOM 569 C C . LEU A 1 68 ? 19.550 -7.423 -15.852 1.00 76.06 68 LEU A C 1
ATOM 571 O O . LEU A 1 68 ? 20.316 -8.282 -15.416 1.00 76.06 68 LEU A O 1
ATOM 575 N N . LEU A 1 69 ? 18.501 -7.704 -16.617 1.00 77.06 69 LEU A N 1
ATOM 576 C CA . LEU A 1 69 ? 18.346 -8.993 -17.278 1.00 77.06 69 LEU A CA 1
ATOM 577 C C . LEU A 1 69 ? 19.148 -8.942 -18.581 1.00 77.06 69 LEU A C 1
ATOM 579 O O . LEU A 1 69 ? 18.832 -8.160 -19.477 1.00 77.06 69 LEU A O 1
ATOM 583 N N . ILE A 1 70 ? 20.205 -9.747 -18.671 1.00 82.31 70 ILE A N 1
ATOM 584 C CA . ILE A 1 70 ? 21.065 -9.849 -19.853 1.00 82.31 70 ILE A CA 1
ATOM 585 C C . ILE A 1 70 ? 20.822 -11.180 -20.560 1.00 82.31 70 ILE A C 1
ATOM 587 O O . ILE A 1 70 ? 20.641 -12.209 -19.915 1.00 82.31 70 ILE A O 1
ATOM 591 N N . LYS A 1 71 ? 20.828 -11.168 -21.895 1.00 82.25 71 LYS A N 1
ATOM 592 C CA . LYS A 1 71 ? 20.772 -12.386 -22.710 1.00 82.25 71 LYS A CA 1
ATOM 593 C C . LYS A 1 71 ? 22.192 -12.889 -22.943 1.00 82.25 71 LYS A C 1
ATOM 595 O O . LYS A 1 71 ? 22.969 -12.199 -23.602 1.00 82.25 71 LYS A O 1
ATOM 600 N N . LYS A 1 72 ? 22.534 -14.071 -22.432 1.00 80.88 72 LYS A N 1
ATOM 601 C CA . LYS A 1 72 ? 23.806 -14.738 -22.733 1.00 80.88 72 LYS A CA 1
ATOM 602 C C . LYS A 1 72 ? 23.590 -15.896 -23.706 1.00 80.88 72 LYS A C 1
ATOM 604 O O . LYS A 1 72 ? 22.665 -16.675 -23.501 1.00 80.88 72 LYS A O 1
ATOM 609 N N . PRO A 1 73 ? 24.403 -16.022 -24.766 1.00 83.19 73 PRO A N 1
ATOM 610 C CA . PRO A 1 73 ? 24.294 -17.140 -25.697 1.00 83.19 73 PRO A CA 1
ATOM 611 C C . PRO A 1 73 ? 24.652 -18.461 -25.005 1.00 83.19 73 PRO A C 1
ATOM 613 O O . PRO A 1 73 ? 25.597 -18.509 -24.215 1.00 83.19 73 PRO A O 1
ATOM 616 N N . ILE A 1 74 ? 23.923 -19.533 -25.320 1.00 82.38 74 ILE A N 1
ATOM 617 C CA . ILE A 1 74 ? 24.209 -20.875 -24.799 1.00 82.38 74 ILE A CA 1
ATOM 618 C C . ILE A 1 74 ? 25.346 -21.503 -25.624 1.00 82.38 74 ILE A C 1
ATOM 620 O O . ILE A 1 74 ? 25.198 -21.668 -26.841 1.00 82.38 74 ILE A O 1
ATOM 624 N N . PRO A 1 75 ? 26.487 -21.879 -25.009 1.00 81.50 75 PRO A N 1
ATOM 625 C CA . PRO A 1 75 ? 27.578 -22.526 -25.733 1.00 81.50 75 PRO A CA 1
ATOM 626 C C . PRO A 1 75 ? 27.107 -23.811 -26.427 1.00 81.50 75 PRO A C 1
ATOM 628 O O . PRO A 1 75 ? 26.525 -24.689 -25.797 1.00 81.50 75 PRO A O 1
ATOM 631 N N . GLY A 1 76 ? 27.362 -23.927 -27.732 1.00 81.94 76 GLY A N 1
ATOM 632 C CA . GLY A 1 76 ? 26.993 -25.105 -28.526 1.00 81.94 76 GLY A CA 1
ATOM 633 C C . GLY A 1 76 ? 25.554 -25.129 -29.053 1.00 81.94 76 GLY A C 1
ATOM 634 O O . GLY A 1 76 ? 25.208 -26.067 -29.762 1.00 81.94 76 GLY A O 1
ATOM 635 N N . SER A 1 77 ? 24.731 -24.113 -28.767 1.00 80.12 77 SER A N 1
ATOM 636 C CA . SER A 1 77 ? 23.376 -23.973 -29.324 1.00 80.12 77 SER A CA 1
ATOM 637 C C . SER A 1 77 ? 23.203 -22.594 -29.975 1.00 80.12 77 SER A C 1
ATOM 639 O O . SER A 1 77 ? 22.823 -21.638 -29.295 1.00 80.12 77 SER A O 1
ATOM 641 N N . PRO A 1 78 ? 23.508 -22.458 -31.282 1.00 74.69 78 PRO A N 1
ATOM 642 C CA . PRO A 1 78 ? 23.270 -21.223 -32.025 1.00 74.69 78 PRO A CA 1
ATOM 643 C C . PRO A 1 78 ? 21.807 -20.782 -31.879 1.00 74.69 78 PRO A C 1
ATOM 645 O O . PRO A 1 78 ? 20.911 -21.620 -31.873 1.00 74.69 78 PRO A O 1
ATOM 648 N N . GLU A 1 79 ? 21.577 -19.475 -31.737 1.00 78.00 79 GLU A N 1
ATOM 649 C CA . GLU A 1 79 ? 20.251 -18.845 -31.559 1.00 78.00 79 GLU A CA 1
ATOM 650 C C . GLU A 1 79 ? 19.533 -19.103 -30.221 1.00 78.00 79 GLU A C 1
ATOM 652 O O . GLU A 1 79 ? 18.469 -18.530 -29.985 1.00 78.00 79 GLU A O 1
ATOM 657 N N . GLN A 1 80 ? 20.118 -19.876 -29.300 1.00 80.38 80 GLN A N 1
ATOM 658 C CA . GLN A 1 80 ? 19.585 -20.015 -27.944 1.00 80.38 80 GLN A CA 1
ATOM 659 C C . GLN A 1 80 ? 20.292 -19.082 -26.961 1.00 80.38 80 GLN A C 1
ATOM 661 O O . GLN A 1 80 ? 21.521 -18.962 -26.943 1.00 80.38 80 GLN A O 1
ATOM 666 N N . TYR A 1 81 ? 19.498 -18.442 -26.105 1.00 81.12 81 TYR A N 1
ATOM 667 C CA . TYR A 1 81 ? 19.973 -17.511 -25.088 1.00 81.12 81 TYR A CA 1
ATOM 668 C C . TYR A 1 81 ? 19.405 -17.888 -23.722 1.00 81.12 81 TYR A C 1
ATOM 670 O O . TYR A 1 81 ? 18.242 -18.266 -23.616 1.00 81.12 81 TYR A O 1
ATOM 678 N N . LEU A 1 82 ? 20.213 -17.729 -22.678 1.00 80.38 82 LEU A N 1
ATOM 679 C CA . LEU A 1 82 ? 19.765 -17.731 -21.294 1.00 80.38 82 LEU A CA 1
ATOM 680 C C . LEU A 1 82 ? 19.610 -16.284 -20.824 1.00 80.38 82 LEU A C 1
ATOM 682 O O . LEU A 1 82 ? 20.508 -15.459 -21.014 1.00 80.38 82 LEU A O 1
ATOM 686 N N . VAL A 1 83 ? 18.474 -15.970 -20.207 1.00 80.44 83 VAL A N 1
ATOM 687 C CA . VAL A 1 83 ? 18.291 -14.687 -19.528 1.00 80.44 83 VAL A CA 1
ATOM 688 C C . VAL A 1 83 ? 18.846 -14.799 -18.114 1.00 80.44 83 VAL A C 1
ATOM 690 O O . VAL A 1 83 ? 18.355 -15.572 -17.297 1.00 80.44 83 VAL A O 1
ATOM 693 N N . GLU A 1 84 ? 19.871 -14.006 -17.823 1.00 81.00 84 GLU A N 1
ATOM 694 C CA . GLU A 1 84 ? 20.573 -14.004 -16.545 1.00 81.00 84 GLU A CA 1
ATOM 695 C C . GLU A 1 84 ? 20.452 -12.644 -15.865 1.00 81.00 84 GLU A C 1
ATOM 697 O O . GLU A 1 84 ? 20.510 -11.596 -16.511 1.00 81.00 84 GLU A O 1
ATOM 702 N N . ARG A 1 85 ? 20.345 -12.642 -14.535 1.00 81.44 85 ARG A N 1
ATOM 703 C CA . ARG A 1 85 ? 20.441 -11.413 -13.744 1.00 81.44 85 ARG A CA 1
ATOM 704 C C . ARG A 1 85 ? 21.908 -11.013 -13.604 1.00 81.44 85 ARG A C 1
ATOM 706 O O . ARG A 1 85 ? 22.705 -11.766 -13.054 1.00 81.44 85 ARG A O 1
ATOM 713 N N . SER A 1 86 ? 22.243 -9.803 -14.038 1.00 78.62 86 SER A N 1
ATOM 714 C CA . SER A 1 86 ? 23.564 -9.197 -13.873 1.00 78.62 86 SER A CA 1
ATOM 715 C C . SER A 1 86 ? 23.519 -8.070 -12.849 1.00 78.62 86 SER A C 1
ATOM 717 O O . SER A 1 86 ? 22.662 -7.187 -12.922 1.00 78.62 86 SER A O 1
ATOM 719 N N . VAL A 1 87 ? 24.464 -8.089 -11.910 1.00 77.88 87 VAL A N 1
ATOM 720 C CA . VAL A 1 87 ? 24.623 -7.068 -10.870 1.00 77.88 87 VAL A CA 1
ATOM 721 C C . VAL A 1 87 ? 25.677 -6.063 -11.329 1.00 77.88 87 VAL A C 1
ATOM 723 O O . VAL A 1 87 ? 26.833 -6.433 -11.510 1.00 77.88 87 VAL A O 1
ATOM 726 N N . VAL A 1 88 ? 25.288 -4.802 -11.536 1.00 75.12 88 VAL A N 1
ATOM 727 C CA . VAL A 1 88 ? 26.208 -3.755 -12.026 1.00 75.12 88 VAL A CA 1
ATOM 728 C C . VAL A 1 88 ? 27.035 -3.145 -10.886 1.00 75.12 88 VAL A C 1
ATOM 730 O O . VAL A 1 88 ? 28.188 -2.765 -11.085 1.00 75.12 88 VAL A O 1
ATOM 733 N N . HIS A 1 89 ? 26.471 -3.071 -9.678 1.00 74.88 89 HIS A N 1
ATOM 734 C CA . HIS A 1 89 ? 27.157 -2.590 -8.476 1.00 74.88 89 HIS A CA 1
ATOM 735 C C . HIS A 1 89 ? 26.936 -3.526 -7.298 1.00 74.88 89 HIS A C 1
ATOM 737 O O . HIS A 1 89 ? 25.834 -4.051 -7.120 1.00 74.88 89 HIS A O 1
ATOM 743 N N . GLU A 1 90 ? 27.971 -3.669 -6.472 1.00 82.69 90 GLU A N 1
ATOM 744 C CA . GLU A 1 90 ? 27.920 -4.483 -5.264 1.00 82.69 90 GLU A CA 1
ATOM 745 C C . GLU A 1 90 ? 26.753 -4.050 -4.351 1.00 82.69 90 GLU A C 1
ATOM 747 O O . GLU A 1 90 ? 26.615 -2.854 -4.066 1.00 82.69 90 GLU A O 1
ATOM 752 N N . PRO A 1 91 ? 25.901 -4.993 -3.904 1.00 87.62 91 PRO A N 1
ATOM 753 C CA . PRO A 1 91 ? 24.788 -4.689 -3.018 1.00 87.62 91 PRO A CA 1
ATOM 754 C C . PRO A 1 91 ? 25.252 -4.099 -1.688 1.00 87.62 91 PRO A C 1
ATOM 756 O O . PRO A 1 91 ? 26.137 -4.641 -1.024 1.00 87.62 91 PRO A O 1
ATOM 759 N N . LYS A 1 92 ? 24.599 -3.018 -1.263 1.00 88.75 92 LYS A N 1
ATOM 760 C CA . LYS A 1 92 ? 24.878 -2.343 0.006 1.00 88.75 92 LYS A CA 1
ATOM 761 C C . LYS A 1 92 ? 23.800 -2.679 1.020 1.00 88.75 92 LYS A C 1
ATOM 763 O O . LYS A 1 92 ? 22.639 -2.847 0.663 1.00 88.75 92 LYS A O 1
ATOM 768 N N . LEU A 1 93 ? 24.192 -2.799 2.285 1.00 93.31 93 LEU A N 1
ATOM 769 C CA . LEU A 1 93 ?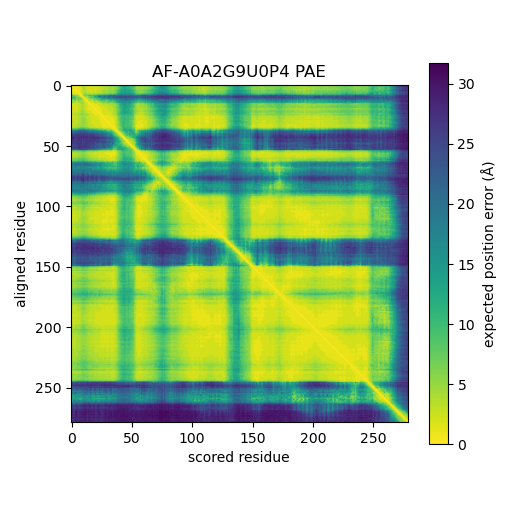 23.237 -2.965 3.375 1.00 93.31 93 LEU A CA 1
ATOM 770 C C . LEU A 1 93 ? 22.514 -1.630 3.610 1.00 93.31 93 LEU A C 1
ATOM 772 O O . LEU A 1 93 ? 23.175 -0.614 3.823 1.00 93.31 93 LEU A O 1
ATOM 776 N N . GLY A 1 94 ? 21.185 -1.629 3.548 1.00 91.56 94 GLY A N 1
ATOM 777 C CA . GLY A 1 94 ? 20.373 -0.426 3.706 1.00 91.56 94 GLY A CA 1
ATOM 778 C C . GLY A 1 94 ? 18.885 -0.682 3.473 1.00 91.56 94 GLY A C 1
ATOM 779 O O . GLY A 1 94 ? 18.465 -1.820 3.257 1.00 91.56 94 GLY A O 1
ATOM 780 N N . PHE A 1 95 ? 18.091 0.388 3.507 1.00 91.44 95 PHE A N 1
ATOM 781 C CA . PHE A 1 95 ? 16.683 0.333 3.120 1.00 91.44 95 PHE A CA 1
ATOM 782 C C . PHE A 1 95 ? 16.527 0.099 1.614 1.00 91.44 95 PHE A C 1
ATOM 784 O O . PHE A 1 95 ? 17.282 0.635 0.799 1.00 91.44 95 PHE A O 1
ATOM 791 N N . VAL A 1 96 ? 15.519 -0.686 1.245 1.00 91.25 96 VAL A N 1
ATOM 792 C CA . VAL A 1 96 ? 15.136 -0.941 -0.150 1.00 91.25 96 VAL A CA 1
ATOM 793 C C . VAL A 1 96 ? 14.169 0.161 -0.597 1.00 91.25 96 VAL A C 1
ATOM 795 O O . VAL A 1 96 ? 12.957 -0.013 -0.601 1.00 91.25 96 VAL A O 1
ATOM 798 N N . GLU A 1 97 ? 14.690 1.352 -0.890 1.00 86.19 97 GLU A N 1
ATOM 799 C CA . GLU A 1 97 ? 13.869 2.565 -1.085 1.00 86.19 97 GLU A CA 1
ATOM 800 C C . GLU A 1 97 ? 13.270 2.716 -2.493 1.00 86.19 97 GLU A C 1
ATOM 802 O O . GLU A 1 97 ? 12.375 3.527 -2.722 1.00 86.19 97 GLU A O 1
ATOM 807 N N . ASP A 1 98 ? 13.752 1.943 -3.462 1.00 85.00 98 ASP A N 1
ATOM 808 C CA . ASP A 1 98 ? 13.311 1.947 -4.860 1.00 85.00 98 ASP A CA 1
ATOM 809 C C . ASP A 1 98 ? 12.051 1.095 -5.101 1.00 85.00 98 ASP A C 1
ATOM 811 O O . ASP A 1 98 ? 11.597 0.986 -6.240 1.00 85.00 98 ASP A O 1
ATOM 815 N N . VAL A 1 99 ? 11.453 0.506 -4.056 1.00 88.88 99 VAL A N 1
ATOM 816 C CA . VAL A 1 99 ? 10.262 -0.368 -4.146 1.00 88.88 99 VAL A CA 1
ATOM 817 C C . VAL A 1 99 ? 9.026 0.174 -3.422 1.00 88.88 99 VAL A C 1
ATOM 819 O O . VAL A 1 99 ? 8.158 -0.606 -3.032 1.00 88.88 99 VAL A O 1
ATOM 822 N N . TYR A 1 100 ? 8.915 1.496 -3.244 1.00 89.56 100 TYR A N 1
ATOM 823 C CA . TYR A 1 100 ? 7.741 2.100 -2.599 1.00 89.56 100 TYR A CA 1
ATOM 824 C C . TYR A 1 100 ? 6.434 1.591 -3.232 1.00 89.56 100 TYR A C 1
ATOM 826 O O . TYR A 1 100 ? 6.245 1.662 -4.451 1.00 89.56 100 TYR A O 1
ATOM 834 N N . GLY A 1 101 ? 5.552 1.031 -2.405 1.00 92.38 101 GLY A N 1
ATOM 835 C CA . GLY A 1 101 ? 4.418 0.230 -2.856 1.00 92.38 101 GLY A CA 1
ATOM 836 C C . GLY A 1 101 ? 3.564 -0.270 -1.696 1.00 92.38 101 GLY A C 1
ATOM 837 O O . GLY A 1 101 ? 3.643 0.240 -0.582 1.00 92.38 101 GLY A O 1
ATOM 838 N N . TYR A 1 102 ? 2.769 -1.316 -1.928 1.00 95.69 102 TYR A N 1
ATOM 839 C CA . TYR A 1 102 ? 1.905 -1.892 -0.891 1.00 95.69 102 TYR A CA 1
ATOM 840 C C . TYR A 1 102 ? 2.648 -2.305 0.383 1.00 95.69 102 TYR A C 1
ATOM 842 O O . TYR A 1 102 ? 2.099 -2.128 1.470 1.00 95.69 102 TYR A O 1
ATOM 850 N N . ASN A 1 103 ? 3.886 -2.804 0.272 1.00 94.69 103 ASN A N 1
ATOM 851 C CA . ASN A 1 103 ? 4.708 -3.155 1.435 1.00 94.69 103 ASN A CA 1
ATOM 852 C C . ASN A 1 103 ? 4.905 -1.956 2.375 1.00 94.69 103 ASN A C 1
ATOM 854 O O . ASN A 1 103 ? 4.748 -2.088 3.588 1.00 94.69 103 ASN A O 1
ATOM 858 N N . SER A 1 104 ? 5.121 -0.767 1.814 1.00 94.00 104 SER A N 1
ATOM 859 C CA . SER A 1 104 ? 5.273 0.476 2.573 1.00 94.00 104 SER A CA 1
ATOM 860 C C . SER A 1 104 ? 4.001 0.906 3.314 1.00 94.00 104 SER A C 1
ATOM 862 O O . SER A 1 104 ? 4.070 1.728 4.223 1.00 94.00 104 SER A O 1
ATOM 864 N N . LEU A 1 105 ? 2.837 0.344 2.965 1.00 95.62 105 LEU A N 1
ATOM 865 C CA . LEU A 1 105 ? 1.539 0.684 3.554 1.00 95.62 105 LEU A CA 1
ATOM 866 C C . LEU A 1 105 ? 1.092 -0.287 4.654 1.00 95.62 105 LEU A C 1
ATOM 868 O O . LEU A 1 105 ? 0.042 -0.065 5.257 1.00 95.62 105 LEU A O 1
ATOM 872 N N . PHE A 1 106 ? 1.836 -1.359 4.945 1.00 96.62 106 PHE A N 1
ATOM 873 C CA . PHE A 1 106 ? 1.421 -2.338 5.961 1.00 96.62 106 PHE A CA 1
ATOM 874 C C . PHE A 1 106 ? 1.183 -1.724 7.346 1.00 96.62 106 PHE A C 1
ATOM 876 O O . PHE A 1 106 ? 0.141 -2.024 7.931 1.00 96.62 106 PHE A O 1
ATOM 883 N N . PRO A 1 107 ? 2.042 -0.823 7.857 1.00 97.06 107 PRO A N 1
ATOM 884 C CA . PRO A 1 107 ? 1.774 -0.127 9.114 1.00 97.06 107 PRO A CA 1
ATOM 885 C C . PRO A 1 107 ? 0.435 0.617 9.144 1.00 97.06 107 PRO A C 1
ATOM 887 O O . PRO A 1 107 ? -0.291 0.534 10.135 1.00 97.06 107 PRO A O 1
ATOM 890 N N . LEU A 1 108 ? 0.064 1.276 8.040 1.00 96.88 108 LEU A N 1
ATOM 891 C CA . LEU A 1 108 ? -1.243 1.919 7.884 1.00 96.88 108 LEU A CA 1
ATOM 892 C C . LEU A 1 108 ? -2.370 0.877 7.867 1.00 96.88 108 LEU A C 1
ATOM 894 O O . LEU A 1 108 ? -3.321 0.979 8.638 1.00 96.88 108 LEU A O 1
ATOM 898 N N . MET A 1 109 ? -2.263 -0.134 7.001 1.00 97.62 109 MET A N 1
ATOM 899 C CA . MET A 1 109 ? -3.291 -1.165 6.799 1.00 97.62 109 MET A CA 1
ATOM 900 C C . MET A 1 109 ? -3.596 -1.960 8.071 1.00 97.62 109 MET A C 1
ATOM 902 O O . MET A 1 109 ? -4.747 -2.316 8.326 1.00 97.62 109 MET A O 1
ATOM 906 N N . LEU A 1 110 ? -2.566 -2.214 8.879 1.00 96.44 110 LEU A N 1
ATOM 907 C CA . LEU A 1 110 ? -2.660 -2.911 10.158 1.00 96.44 110 LEU A CA 1
ATOM 908 C C . LEU A 1 110 ? -3.008 -1.980 11.328 1.00 96.44 110 LEU A C 1
ATOM 910 O O . LEU A 1 110 ? -3.185 -2.462 12.444 1.00 96.44 110 LEU A O 1
ATOM 914 N N . ARG A 1 111 ? -3.170 -0.674 11.068 1.00 96.94 111 ARG A N 1
ATOM 915 C CA . ARG A 1 111 ? -3.532 0.361 12.049 1.00 96.94 111 ARG A CA 1
ATOM 916 C C . ARG A 1 111 ? -2.524 0.472 13.199 1.00 96.94 111 ARG A C 1
ATOM 918 O O . ARG A 1 111 ? -2.908 0.648 14.351 1.00 96.94 111 ARG A O 1
ATOM 925 N N . LEU A 1 112 ? -1.239 0.339 12.872 1.00 96.38 112 LEU A N 1
ATOM 926 C CA . LEU A 1 112 ? -0.124 0.391 13.825 1.00 96.38 112 LEU A CA 1
ATOM 927 C C . LEU A 1 112 ? 0.401 1.816 14.053 1.00 96.38 112 LEU A C 1
ATOM 929 O O . LEU A 1 112 ? 1.231 2.033 14.931 1.00 96.38 112 LEU A O 1
ATOM 933 N N . LEU A 1 113 ? -0.056 2.790 13.262 1.00 97.19 113 LEU A N 1
ATOM 934 C CA . LEU A 1 113 ? 0.372 4.183 13.377 1.00 97.19 113 LEU A CA 1
ATOM 935 C C . LEU A 1 113 ? -0.517 4.936 14.379 1.00 97.19 113 LEU A C 1
ATOM 937 O O . LEU A 1 113 ? -1.744 4.875 14.239 1.00 97.19 113 LEU A O 1
ATOM 941 N N . PRO A 1 114 ? 0.047 5.671 15.352 1.00 97.38 114 PRO A N 1
ATOM 942 C CA . PRO A 1 114 ? -0.732 6.566 16.203 1.00 97.38 114 PRO A CA 1
ATOM 943 C C . PRO A 1 114 ? -1.418 7.679 15.380 1.00 97.38 114 PRO A C 1
ATOM 945 O O . PRO A 1 114 ? -0.783 8.207 14.458 1.00 97.38 114 PRO A O 1
ATOM 948 N N . PRO A 1 115 ? -2.681 8.057 15.675 1.00 96.94 115 PRO A N 1
ATOM 949 C CA . PRO A 1 115 ? -3.425 9.094 14.938 1.00 96.94 115 PRO A CA 1
ATOM 950 C C . PRO A 1 115 ? -2.735 10.465 14.854 1.00 96.94 115 PRO A C 1
ATOM 952 O O . PRO A 1 115 ? -2.916 11.204 13.887 1.00 96.94 115 PRO A O 1
ATOM 955 N N . GLU A 1 116 ? -1.939 10.798 15.863 1.00 95.69 116 GLU A N 1
ATOM 956 C CA . GLU A 1 116 ? -1.180 12.039 16.008 1.00 95.69 116 GLU A CA 1
ATOM 957 C C . GLU A 1 116 ? 0.232 11.983 15.408 1.00 95.69 116 GLU A C 1
ATOM 959 O O . GLU A 1 116 ? 0.950 12.978 15.443 1.00 95.69 116 GLU A O 1
ATOM 964 N N . SER A 1 117 ? 0.653 10.834 14.872 1.00 95.69 117 SER A N 1
ATOM 965 C CA . SER A 1 117 ? 2.020 10.661 14.382 1.00 95.69 117 SER A CA 1
ATOM 966 C C . SER A 1 117 ? 2.282 11.364 13.045 1.00 95.69 117 SER A C 1
ATOM 968 O O . SER A 1 117 ? 1.481 11.300 12.106 1.00 95.69 117 SER A O 1
ATOM 970 N N . ASP A 1 118 ? 3.476 11.945 12.910 1.00 92.12 118 ASP A N 1
ATOM 971 C CA . ASP A 1 118 ? 3.965 12.471 11.630 1.00 92.12 118 ASP A CA 1
ATOM 972 C C . ASP A 1 118 ? 4.044 11.365 10.572 1.00 92.12 118 ASP A C 1
ATOM 974 O O . ASP A 1 118 ? 3.704 11.586 9.412 1.00 92.12 118 ASP A O 1
ATOM 978 N N . ALA A 1 119 ? 4.411 10.142 10.972 1.00 93.19 119 ALA A N 1
ATOM 979 C CA . ALA A 1 119 ? 4.478 8.998 10.069 1.00 93.19 119 ALA A CA 1
ATOM 980 C C . ALA A 1 119 ? 3.123 8.687 9.415 1.00 93.19 119 ALA A C 1
ATOM 982 O O . ALA A 1 119 ? 3.081 8.402 8.216 1.00 93.19 119 ALA A O 1
ATOM 983 N N . LEU A 1 120 ? 2.009 8.786 10.155 1.00 95.12 120 LEU A N 1
ATOM 984 C CA . LEU A 1 120 ? 0.669 8.671 9.574 1.00 95.12 120 LEU A CA 1
ATOM 985 C C . LEU A 1 120 ? 0.412 9.798 8.573 1.00 95.12 120 LEU A C 1
ATOM 987 O O . LEU A 1 120 ? -0.013 9.527 7.451 1.00 95.12 120 LEU A O 1
ATOM 991 N N . THR A 1 121 ? 0.723 11.036 8.951 1.00 90.69 121 THR A N 1
ATOM 992 C CA . THR A 1 121 ? 0.530 12.213 8.093 1.00 90.69 121 THR A CA 1
ATOM 993 C C . THR A 1 121 ? 1.302 12.088 6.778 1.00 90.69 121 THR A C 1
ATOM 995 O O . THR A 1 121 ? 0.722 12.275 5.705 1.00 90.69 121 THR A O 1
ATOM 998 N N . HIS A 1 122 ? 2.571 11.680 6.827 1.00 86.81 122 HIS A N 1
ATOM 999 C CA . HIS A 1 122 ? 3.392 11.417 5.642 1.00 86.81 122 HIS A CA 1
ATOM 1000 C C . HIS A 1 122 ? 2.880 10.224 4.826 1.00 86.81 122 HIS A C 1
ATOM 1002 O O . HIS A 1 122 ? 2.819 10.291 3.595 1.00 86.81 122 HIS A O 1
ATOM 1008 N N . THR A 1 123 ? 2.442 9.150 5.488 1.00 90.50 123 THR A N 1
ATOM 1009 C CA . THR A 1 123 ? 1.886 7.977 4.799 1.00 90.50 123 THR A CA 1
ATOM 1010 C C . THR A 1 123 ? 0.599 8.331 4.051 1.00 90.50 123 THR A C 1
ATOM 1012 O O . THR A 1 123 ? 0.440 7.941 2.902 1.00 90.50 123 THR A O 1
ATOM 1015 N N . LEU A 1 124 ? -0.312 9.106 4.643 1.00 89.25 124 LEU A N 1
ATOM 1016 C CA . LEU A 1 124 ? -1.536 9.528 3.955 1.00 89.25 124 LEU A CA 1
ATOM 1017 C C . LEU A 1 124 ? -1.255 10.545 2.849 1.00 89.25 124 LEU A C 1
ATOM 1019 O O . LEU A 1 124 ? -1.792 10.416 1.754 1.00 89.25 124 LEU A O 1
ATOM 1023 N N . SER A 1 125 ? -0.372 11.512 3.101 1.00 81.06 125 SER A N 1
ATOM 1024 C CA . SER A 1 125 ? 0.005 12.516 2.097 1.00 81.06 125 SER A CA 1
ATOM 1025 C C . SER A 1 125 ? 0.662 11.891 0.865 1.00 81.06 125 SER A C 1
ATOM 1027 O O . SER A 1 125 ? 0.518 12.414 -0.232 1.00 81.06 125 SER A O 1
ATOM 1029 N N . SER A 1 126 ? 1.352 10.757 1.024 1.00 78.62 126 SER A N 1
ATOM 1030 C CA . SER A 1 126 ? 1.959 10.025 -0.095 1.00 78.62 126 SER A CA 1
ATOM 1031 C C . SER A 1 126 ? 0.977 9.151 -0.886 1.00 78.62 126 SER A C 1
ATOM 1033 O O . SER A 1 126 ? 1.293 8.758 -2.011 1.00 78.62 126 SER A O 1
ATOM 1035 N N . LEU A 1 127 ? -0.220 8.876 -0.350 1.00 81.69 127 LEU A N 1
ATOM 1036 C CA . LEU A 1 127 ? -1.296 8.219 -1.099 1.00 81.69 127 LEU A CA 1
ATOM 1037 C C . LEU A 1 127 ? -2.035 9.189 -2.020 1.00 81.69 127 LEU A C 1
ATOM 1039 O O . LEU A 1 127 ? -2.502 8.772 -3.078 1.00 81.69 127 LEU A O 1
ATOM 1043 N N . VAL A 1 128 ? -2.190 10.442 -1.593 1.00 70.25 128 VAL A N 1
ATOM 1044 C CA . VAL A 1 128 ? -3.128 11.400 -2.183 1.00 70.25 128 VAL A CA 1
ATOM 1045 C C . VAL A 1 128 ? -2.461 12.245 -3.262 1.00 70.25 128 VAL A C 1
ATOM 1047 O O . VAL A 1 128 ? -1.340 12.723 -3.112 1.00 70.25 128 VAL A O 1
ATOM 1050 N N . ASP A 1 129 ? -3.194 12.454 -4.350 1.00 57.91 129 ASP A N 1
ATOM 1051 C CA . ASP A 1 129 ? -2.879 13.450 -5.367 1.00 57.91 129 ASP A CA 1
ATOM 1052 C C . ASP A 1 129 ? -3.061 14.870 -4.790 1.00 57.91 129 ASP A C 1
ATOM 1054 O O . ASP A 1 129 ? -4.162 15.188 -4.328 1.00 57.91 129 ASP A O 1
ATOM 1058 N N . PRO A 1 130 ? -2.044 15.752 -4.813 1.00 52.19 130 PRO A N 1
ATOM 1059 C CA . PRO A 1 130 ? -2.209 17.102 -4.294 1.00 52.19 130 PRO A CA 1
ATOM 1060 C C . PRO A 1 130 ? -3.254 17.939 -5.062 1.00 52.19 130 PRO A C 1
ATOM 1062 O O . PRO A 1 130 ? -3.686 18.967 -4.535 1.00 52.19 130 PRO A O 1
ATOM 1065 N N . GLU A 1 131 ? -3.699 17.518 -6.258 1.00 45.69 131 GLU A N 1
ATOM 1066 C CA . GLU A 1 131 ? -4.765 18.195 -7.024 1.00 45.69 131 GLU A CA 1
ATOM 1067 C C . GLU A 1 131 ? -6.146 18.036 -6.380 1.00 45.69 131 GLU A C 1
ATOM 1069 O O . GLU A 1 131 ? -6.957 18.958 -6.438 1.00 45.69 131 GLU A O 1
ATOM 1074 N N . VAL A 1 132 ? -6.400 16.928 -5.671 1.00 45.75 132 VAL A N 1
ATOM 1075 C CA . VAL A 1 132 ? -7.664 16.725 -4.932 1.00 45.75 132 VAL A CA 1
ATOM 1076 C C . VAL A 1 132 ? -7.797 17.734 -3.777 1.00 45.75 132 VAL A C 1
ATOM 1078 O O . VAL A 1 132 ?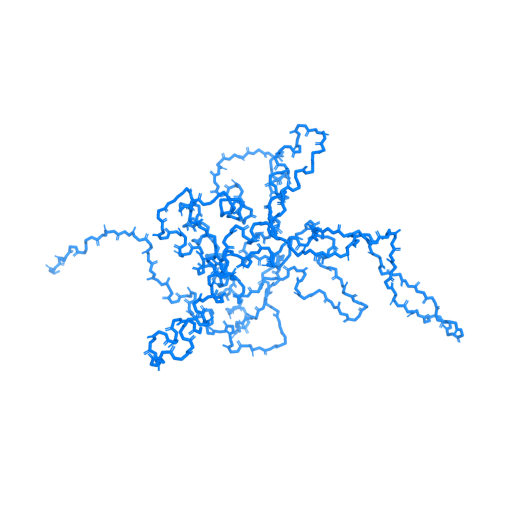 -8.896 17.965 -3.275 1.00 45.75 132 VAL A O 1
ATOM 1081 N N . CYS A 1 133 ? -6.700 18.398 -3.394 1.00 37.19 133 CYS A N 1
ATOM 1082 C CA . CYS A 1 133 ? -6.673 19.377 -2.312 1.00 37.19 133 CYS A CA 1
ATOM 1083 C C . CYS A 1 133 ? -6.537 20.840 -2.760 1.00 37.19 133 CYS A C 1
ATOM 1085 O O . CYS A 1 133 ? -6.722 21.705 -1.909 1.00 37.19 133 CYS A O 1
ATOM 1087 N N . ASN A 1 134 ? -6.236 21.169 -4.026 1.00 35.38 134 ASN A N 1
ATOM 1088 C CA . ASN A 1 134 ? -6.059 22.569 -4.436 1.00 35.38 134 ASN A CA 1
ATOM 1089 C C . ASN A 1 134 ? -6.415 22.833 -5.910 1.00 35.38 134 ASN A C 1
ATOM 1091 O O . ASN A 1 134 ? -5.819 22.265 -6.819 1.00 35.38 134 ASN A O 1
ATOM 1095 N N . ASN A 1 135 ? -7.313 23.801 -6.130 1.00 38.41 135 ASN A N 1
ATOM 1096 C CA . ASN A 1 135 ? -7.701 24.382 -7.425 1.00 38.41 135 ASN A CA 1
ATOM 1097 C C . ASN A 1 135 ? -6.554 25.172 -8.101 1.00 38.41 135 ASN A C 1
ATOM 1099 O O . ASN A 1 135 ? -6.692 26.369 -8.359 1.00 38.41 135 ASN A O 1
ATOM 1103 N N . VAL A 1 136 ? -5.400 24.556 -8.362 1.00 45.06 136 VAL A N 1
ATOM 1104 C CA . VAL A 1 136 ? -4.257 25.230 -9.000 1.00 45.06 136 VAL A CA 1
ATOM 1105 C C . VAL A 1 136 ? -4.064 24.677 -10.407 1.00 45.06 136 VAL A C 1
ATOM 1107 O O . VAL A 1 136 ? -3.273 23.775 -10.641 1.00 45.06 136 VAL A O 1
ATOM 1110 N N . GLN A 1 137 ? -4.796 25.253 -11.359 1.00 43.00 137 GLN A N 1
ATOM 1111 C CA . GLN A 1 137 ? -4.599 25.029 -12.792 1.00 43.00 137 GLN A CA 1
ATOM 1112 C C . GLN A 1 137 ? -3.356 25.790 -13.260 1.00 43.00 137 GLN A C 1
ATOM 1114 O O . GLN A 1 137 ? -3.398 27.000 -13.485 1.00 43.00 137 GLN A O 1
ATOM 1119 N N . SER A 1 138 ? -2.229 25.095 -13.397 1.00 49.12 138 SER A N 1
ATOM 1120 C CA . SER A 1 138 ? -1.038 25.637 -14.051 1.00 49.12 138 SER A CA 1
ATOM 1121 C C . SER A 1 138 ? -0.347 24.535 -14.848 1.00 49.12 138 SER A C 1
ATOM 1123 O O . SER A 1 138 ? 0.029 23.510 -14.305 1.00 49.12 138 SER A O 1
ATOM 1125 N N . ALA A 1 139 ? -0.127 24.746 -16.144 1.00 48.16 139 ALA A N 1
ATOM 1126 C CA . ALA A 1 139 ? 0.370 23.709 -17.059 1.00 48.16 139 ALA A CA 1
ATOM 1127 C C . ALA A 1 139 ? 1.774 23.151 -16.712 1.00 48.16 139 ALA A C 1
ATOM 1129 O O . ALA A 1 139 ? 2.139 22.061 -17.147 1.00 48.16 139 ALA A O 1
ATOM 1130 N N . ASN A 1 140 ? 2.571 23.870 -15.909 1.00 47.62 140 ASN A N 1
ATOM 1131 C CA . ASN A 1 140 ? 3.863 23.382 -15.396 1.00 47.62 140 ASN A CA 1
ATOM 1132 C C . ASN A 1 140 ? 3.718 22.531 -14.118 1.00 47.62 140 ASN A C 1
ATOM 1134 O O . ASN A 1 140 ? 4.679 21.900 -13.680 1.00 47.62 140 ASN A O 1
ATOM 1138 N N . VAL A 1 141 ? 2.528 22.537 -13.519 1.00 49.81 141 VAL A N 1
ATOM 1139 C CA . VAL A 1 141 ? 2.139 21.791 -12.323 1.00 49.81 141 VAL A CA 1
ATOM 1140 C C . VAL A 1 141 ? 1.648 20.400 -12.733 1.00 49.81 141 VAL A C 1
ATOM 1142 O O . VAL A 1 141 ? 2.101 19.431 -12.144 1.00 49.81 141 VAL A O 1
ATOM 1145 N N . ASP A 1 142 ? 0.922 20.261 -13.843 1.00 46.09 142 ASP A N 1
ATOM 1146 C CA . ASP A 1 142 ? 0.408 18.974 -14.352 1.00 46.09 142 ASP A CA 1
ATOM 1147 C C . ASP A 1 142 ? 1.500 17.902 -14.586 1.00 46.09 142 ASP A C 1
ATOM 1149 O O . ASP A 1 142 ? 1.304 16.715 -14.315 1.00 46.09 142 ASP A O 1
ATOM 1153 N N . ILE A 1 143 ? 2.694 18.298 -15.055 1.00 47.75 143 ILE A N 1
ATOM 1154 C CA . ILE A 1 143 ? 3.830 17.372 -15.266 1.00 47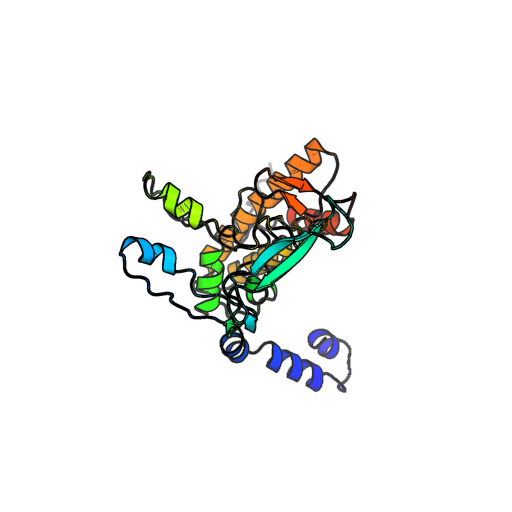.75 143 ILE A CA 1
ATOM 1155 C C . ILE A 1 143 ? 4.405 16.908 -13.926 1.00 47.75 143 ILE A C 1
ATOM 1157 O O . ILE A 1 143 ? 4.711 15.727 -13.754 1.00 47.75 143 ILE A O 1
ATOM 1161 N N . LEU A 1 144 ? 4.530 17.834 -12.973 1.00 45.94 144 LEU A N 1
ATOM 1162 C CA . LEU A 1 144 ? 4.944 17.528 -11.611 1.00 45.94 144 LEU A CA 1
ATOM 1163 C C . LEU A 1 144 ? 3.894 16.621 -10.957 1.00 45.94 144 LEU A C 1
ATOM 1165 O O . LEU A 1 144 ? 4.266 15.547 -10.510 1.00 45.94 144 LEU A O 1
ATOM 1169 N N . PHE A 1 145 ? 2.603 16.957 -11.013 1.00 49.56 145 PHE A N 1
ATOM 1170 C CA . PHE A 1 145 ? 1.465 16.236 -10.416 1.00 49.56 145 PHE A CA 1
ATOM 1171 C C . PHE A 1 145 ? 1.257 14.836 -11.006 1.00 49.56 145 PHE A C 1
ATOM 1173 O O . PHE A 1 145 ? 0.994 13.878 -10.274 1.00 49.56 145 PHE A O 1
ATOM 1180 N N . SER A 1 146 ? 1.538 14.647 -12.298 1.00 46.03 146 SER A N 1
ATOM 1181 C CA . SER A 1 146 ? 1.609 13.315 -12.913 1.00 46.03 146 SER A CA 1
ATOM 1182 C C . SER A 1 146 ? 2.686 12.414 -12.278 1.00 46.03 146 SER A C 1
ATOM 1184 O O . SER A 1 146 ? 2.504 11.191 -12.226 1.00 46.03 146 SER A O 1
ATOM 1186 N N . LEU A 1 147 ? 3.757 13.004 -11.724 1.00 49.28 147 LEU A N 1
ATOM 1187 C CA . LEU A 1 147 ? 4.802 12.318 -10.952 1.00 49.28 147 LEU A CA 1
ATOM 1188 C C . LEU A 1 147 ? 4.402 12.106 -9.471 1.00 49.28 147 LEU A C 1
ATOM 1190 O O . LEU A 1 147 ? 4.893 11.153 -8.874 1.00 49.28 147 LEU A O 1
ATOM 1194 N N . PHE A 1 148 ? 3.465 12.887 -8.899 1.00 52.41 148 PHE A N 1
ATOM 1195 C CA . PHE A 1 148 ? 2.918 12.679 -7.532 1.00 52.41 148 PHE A CA 1
ATOM 1196 C C . PHE A 1 148 ? 1.952 11.484 -7.450 1.00 52.41 148 PHE A C 1
ATOM 1198 O O . PHE A 1 148 ? 1.797 10.881 -6.390 1.00 52.41 148 PHE A O 1
ATOM 1205 N N . LYS A 1 149 ? 1.366 11.052 -8.576 1.00 59.25 149 LYS A N 1
ATOM 1206 C CA . LYS A 1 149 ? 0.572 9.812 -8.693 1.00 59.25 149 LYS A CA 1
ATOM 1207 C C . LYS A 1 149 ? 1.475 8.568 -8.716 1.00 59.25 149 LYS A C 1
ATOM 1209 O O . LYS A 1 149 ? 1.443 7.791 -9.681 1.00 59.25 149 LYS A O 1
ATOM 1214 N N . LEU A 1 150 ? 2.301 8.386 -7.681 1.00 72.00 150 LEU A N 1
ATOM 1215 C CA . LEU A 1 150 ? 3.204 7.237 -7.553 1.00 72.00 150 LEU A CA 1
ATOM 1216 C C . LEU A 1 150 ? 2.387 5.942 -7.555 1.00 72.00 150 LEU A C 1
ATOM 1218 O O . LEU A 1 150 ? 2.572 5.091 -8.427 1.00 72.00 150 LEU A O 1
ATOM 1222 N N . MET A 1 151 ? 1.393 5.855 -6.666 1.00 85.94 151 MET A N 1
ATOM 1223 C CA . MET A 1 151 ? 0.495 4.701 -6.558 1.00 85.94 151 MET A CA 1
ATOM 1224 C C . MET A 1 151 ? -0.960 5.008 -6.926 1.00 85.94 151 MET A C 1
ATOM 1226 O O . MET A 1 151 ? -1.664 4.099 -7.352 1.00 85.94 151 MET A O 1
ATOM 1230 N N . TRP A 1 152 ? -1.420 6.255 -6.807 1.00 90.38 152 TRP A N 1
ATOM 1231 C CA . TRP A 1 152 ? -2.819 6.612 -7.063 1.00 90.38 152 TRP A CA 1
ATOM 1232 C C . TRP A 1 152 ? -3.220 6.495 -8.541 1.00 90.38 152 TRP A C 1
ATOM 1234 O O . TRP A 1 152 ? -2.456 6.873 -9.440 1.00 90.38 152 TRP A O 1
ATOM 1244 N N . THR A 1 153 ? -4.433 5.995 -8.793 1.00 90.75 153 THR A N 1
ATOM 1245 C CA . THR A 1 153 ? -5.076 5.924 -10.116 1.00 90.75 153 THR A CA 1
ATOM 1246 C C . THR A 1 153 ? -6.574 6.214 -10.009 1.00 90.75 153 THR A C 1
ATOM 1248 O O . THR A 1 153 ? -7.153 6.152 -8.923 1.00 90.75 153 THR A O 1
ATOM 1251 N N . GLU A 1 154 ? -7.219 6.426 -11.156 1.00 91.19 154 GLU A N 1
ATOM 1252 C CA . GLU A 1 154 ? -8.683 6.521 -11.286 1.00 91.19 154 GLU A CA 1
ATOM 1253 C C . GLU A 1 154 ? -9.412 5.189 -11.011 1.00 91.19 154 GLU A C 1
ATOM 1255 O O . GLU A 1 154 ? -10.637 5.147 -10.945 1.00 91.19 154 GLU A O 1
ATOM 1260 N N . TYR A 1 155 ? -8.672 4.093 -10.822 1.00 94.19 155 TYR A N 1
ATOM 1261 C CA . TYR A 1 155 ? -9.204 2.741 -10.63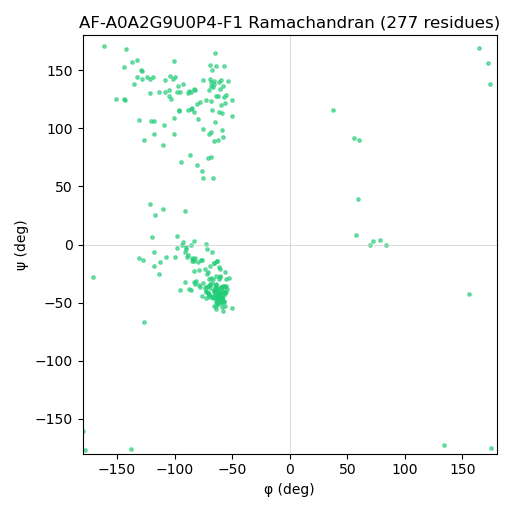0 1.00 94.19 155 TYR A CA 1
ATOM 1262 C C . TYR A 1 155 ? -8.844 2.134 -9.256 1.00 94.19 155 TYR A C 1
ATOM 1264 O O . TYR A 1 155 ? -9.307 1.043 -8.927 1.00 94.19 155 TYR A O 1
ATOM 1272 N N . GLY A 1 156 ? -8.011 2.814 -8.455 1.00 94.44 156 GLY A N 1
ATOM 1273 C CA . GLY A 1 156 ? -7.471 2.334 -7.173 1.00 94.44 156 GLY A CA 1
ATOM 1274 C C . GLY A 1 156 ? -5.962 2.564 -7.009 1.00 94.44 156 GLY A C 1
ATOM 1275 O O . GLY A 1 156 ? -5.329 3.227 -7.827 1.00 94.44 156 GLY A O 1
ATOM 1276 N N . LEU A 1 157 ? -5.358 2.019 -5.953 1.00 94.44 157 LEU A N 1
ATOM 1277 C CA . LEU A 1 157 ? -3.914 2.110 -5.705 1.00 94.44 157 LEU A CA 1
ATOM 1278 C C . LEU A 1 157 ? -3.154 0.999 -6.435 1.00 94.44 157 LEU A C 1
ATOM 1280 O O . LEU A 1 157 ? -3.509 -0.171 -6.280 1.00 94.44 157 LEU A O 1
ATOM 1284 N N . ARG A 1 158 ? -2.081 1.341 -7.155 1.00 93.88 158 ARG A N 1
ATOM 1285 C CA . ARG A 1 158 ? -1.108 0.406 -7.754 1.00 93.88 158 ARG A CA 1
ATOM 1286 C C . ARG A 1 158 ? -0.365 -0.384 -6.691 1.00 93.88 158 ARG A C 1
ATOM 1288 O O . ARG A 1 158 ? -0.143 0.121 -5.597 1.00 93.88 158 ARG A O 1
ATOM 1295 N N . SER A 1 159 ? 0.111 -1.575 -7.041 1.00 95.44 159 SER A N 1
ATOM 1296 C CA . SER A 1 159 ? 0.937 -2.381 -6.137 1.00 95.44 159 SER A CA 1
ATOM 1297 C C . SER A 1 159 ? 2.323 -1.810 -5.854 1.00 95.44 159 SER A C 1
ATOM 1299 O O . SER A 1 159 ? 2.875 -2.048 -4.780 1.00 95.44 159 SER A O 1
ATOM 1301 N N . ILE A 1 160 ? 2.877 -1.055 -6.803 1.00 92.38 160 ILE A N 1
ATOM 1302 C CA . ILE A 1 160 ? 4.178 -0.399 -6.699 1.00 92.38 160 ILE A CA 1
ATOM 1303 C C . ILE A 1 160 ? 4.135 0.955 -7.405 1.00 92.38 160 ILE A C 1
ATOM 1305 O O . ILE A 1 160 ? 3.359 1.154 -8.344 1.00 92.38 160 ILE A O 1
ATOM 1309 N N . SER A 1 161 ? 4.976 1.878 -6.953 1.00 88.12 161 SER A N 1
ATOM 1310 C CA . SER A 1 161 ? 5.152 3.186 -7.567 1.00 88.12 161 SER A CA 1
ATOM 1311 C C . SER A 1 161 ? 5.613 3.091 -9.022 1.00 88.12 161 SER A C 1
ATOM 1313 O O . SER A 1 161 ? 6.519 2.319 -9.333 1.00 88.12 161 SER A O 1
ATOM 1315 N N . ARG A 1 162 ? 5.095 3.970 -9.890 1.00 84.81 162 ARG 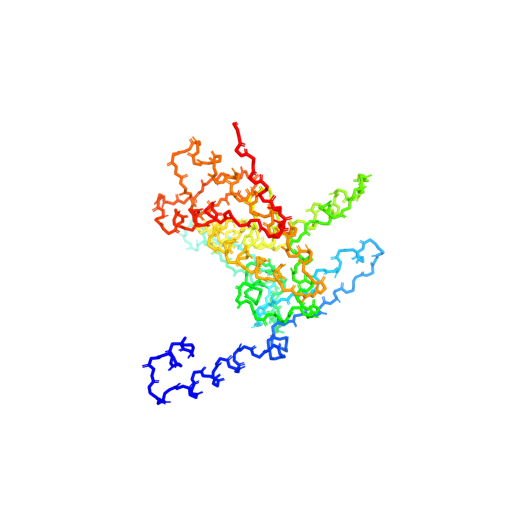A N 1
ATOM 1316 C CA . ARG A 1 162 ? 5.590 4.146 -11.272 1.00 84.81 162 ARG A CA 1
ATOM 1317 C C . ARG A 1 162 ? 7.052 4.588 -11.367 1.00 84.81 162 ARG A C 1
ATOM 1319 O O . ARG A 1 162 ? 7.668 4.403 -12.409 1.00 84.81 162 ARG A O 1
ATOM 1326 N N . THR A 1 163 ? 7.603 5.176 -10.306 1.00 81.19 163 THR A N 1
ATOM 1327 C CA . THR A 1 163 ? 9.023 5.563 -10.246 1.00 81.19 163 THR A CA 1
ATOM 1328 C C . THR A 1 163 ? 9.944 4.405 -9.877 1.00 81.19 163 THR A C 1
ATOM 1330 O O . THR A 1 163 ? 11.160 4.541 -9.996 1.00 81.19 163 THR A O 1
ATOM 1333 N N . SER A 1 164 ? 9.391 3.274 -9.431 1.00 85.25 164 SER A N 1
ATOM 1334 C CA . SER A 1 164 ? 10.184 2.085 -9.147 1.00 85.25 164 SER A CA 1
ATOM 1335 C C . SER A 1 164 ? 10.741 1.498 -10.447 1.00 85.25 164 SER A C 1
ATOM 1337 O O . SER A 1 164 ? 9.976 1.332 -11.401 1.00 85.25 164 SER A O 1
ATOM 1339 N N . PRO A 1 165 ? 12.020 1.075 -10.494 1.00 85.19 165 PRO A N 1
ATOM 1340 C CA . PRO A 1 165 ? 12.565 0.360 -11.649 1.00 85.19 165 PRO A CA 1
ATOM 1341 C C . PRO A 1 165 ? 11.868 -0.987 -11.895 1.00 85.19 165 PRO A C 1
ATOM 1343 O O . PRO A 1 165 ? 12.015 -1.572 -12.966 1.00 85.19 165 PRO A O 1
ATOM 1346 N N . TYR A 1 166 ? 11.102 -1.488 -10.919 1.00 88.94 166 TYR A N 1
ATOM 1347 C CA . TYR A 1 166 ? 10.355 -2.734 -11.043 1.00 88.94 166 TYR A CA 1
ATOM 1348 C C . TYR A 1 166 ? 8.932 -2.545 -11.570 1.00 88.94 166 TYR A C 1
ATOM 1350 O O . TYR A 1 166 ? 8.262 -3.544 -11.821 1.00 88.94 166 TYR A O 1
ATOM 1358 N N . TYR A 1 167 ? 8.448 -1.314 -11.742 1.00 90.94 167 TYR A N 1
ATOM 1359 C CA . TYR A 1 167 ? 7.128 -1.080 -12.322 1.00 90.94 167 TYR A CA 1
ATOM 1360 C C . TYR A 1 167 ? 7.061 -1.615 -13.761 1.00 90.94 167 TYR A C 1
ATOM 1362 O O . TYR A 1 167 ? 7.922 -1.318 -14.585 1.00 90.94 167 TYR A O 1
ATOM 1370 N N . ASP A 1 168 ? 6.049 -2.440 -14.045 1.00 91.12 168 ASP A N 1
ATOM 1371 C CA . ASP A 1 168 ? 5.827 -3.153 -15.315 1.00 91.12 168 ASP A CA 1
ATOM 1372 C C . ASP A 1 168 ? 6.998 -4.072 -15.743 1.00 91.12 168 ASP A C 1
ATOM 1374 O O . ASP A 1 168 ? 7.015 -4.642 -16.836 1.00 91.12 168 ASP A O 1
ATOM 1378 N N . ALA A 1 169 ? 7.994 -4.261 -14.870 1.00 89.12 169 ALA A N 1
ATOM 1379 C CA . ALA A 1 169 ? 9.184 -5.039 -15.172 1.00 89.12 169 ALA A CA 1
ATOM 1380 C C . ALA A 1 169 ? 8.927 -6.535 -14.970 1.00 89.12 169 ALA A C 1
ATOM 1382 O O . ALA A 1 169 ? 8.438 -6.975 -13.922 1.00 89.12 169 ALA A O 1
ATOM 1383 N N . ARG A 1 170 ? 9.349 -7.346 -15.942 1.00 88.00 170 ARG A N 1
ATOM 1384 C CA . ARG A 1 170 ? 9.335 -8.808 -15.818 1.00 88.00 170 ARG A CA 1
ATOM 1385 C C . ARG A 1 170 ? 10.332 -9.290 -14.768 1.00 88.00 170 ARG A C 1
ATOM 1387 O O . ARG A 1 170 ? 11.353 -8.646 -14.523 1.00 88.00 170 ARG A O 1
ATOM 1394 N N . ASN A 1 171 ? 10.036 -10.416 -14.123 1.00 85.56 171 ASN A N 1
ATOM 1395 C CA . ASN A 1 171 ? 10.980 -11.032 -13.188 1.00 85.56 171 ASN A CA 1
ATOM 1396 C C . ASN A 1 171 ? 11.979 -11.944 -13.910 1.00 85.56 171 ASN A C 1
ATOM 1398 O O . ASN A 1 171 ? 13.166 -11.944 -13.593 1.00 85.56 171 ASN A O 1
ATOM 1402 N N . THR A 1 172 ? 11.489 -12.673 -14.909 1.00 82.56 172 THR A N 1
ATOM 1403 C CA . THR A 1 172 ? 12.260 -13.514 -15.828 1.00 82.56 172 THR A CA 1
ATOM 1404 C C . THR A 1 172 ? 11.710 -13.324 -17.244 1.00 82.56 172 THR A C 1
ATOM 1406 O O . THR A 1 172 ? 10.809 -12.516 -17.467 1.00 82.56 172 THR A O 1
ATOM 1409 N N . GLU A 1 173 ? 12.215 -14.066 -18.225 1.00 78.81 173 GLU A N 1
ATOM 1410 C CA . GLU A 1 173 ? 11.631 -14.068 -19.569 1.00 78.81 173 GLU A CA 1
ATOM 1411 C C . GLU A 1 173 ? 10.143 -14.462 -19.569 1.00 78.81 173 GLU A C 1
ATOM 1413 O O . GLU A 1 173 ? 9.329 -13.828 -20.249 1.00 78.81 173 GLU A O 1
ATOM 1418 N N . HIS A 1 174 ? 9.781 -15.460 -18.761 1.00 83.62 174 HIS A N 1
ATOM 1419 C CA . HIS A 1 174 ? 8.449 -16.068 -18.752 1.00 83.62 174 HIS A CA 1
ATOM 1420 C C . HIS A 1 174 ? 7.537 -15.553 -17.634 1.00 83.62 174 HIS A C 1
ATOM 1422 O O . HIS A 1 174 ? 6.335 -15.797 -17.695 1.00 83.62 174 HIS A O 1
ATOM 1428 N N . ASP A 1 175 ? 8.072 -14.795 -16.674 1.00 84.19 175 ASP A N 1
ATOM 1429 C CA . ASP A 1 175 ? 7.309 -14.249 -15.548 1.00 84.19 175 ASP A CA 1
ATOM 1430 C C . ASP A 1 175 ? 6.958 -12.767 -15.785 1.00 84.19 175 ASP A C 1
ATOM 1432 O O . ASP A 1 175 ? 7.788 -11.883 -15.507 1.00 84.19 175 ASP A O 1
ATOM 1436 N N . PRO A 1 176 ? 5.753 -12.458 -16.309 1.00 87.50 176 PRO A N 1
ATOM 1437 C CA . PRO A 1 176 ? 5.296 -11.082 -16.477 1.00 87.50 176 PRO A CA 1
ATOM 1438 C C . PRO A 1 176 ? 5.113 -10.368 -15.122 1.00 87.50 176 PRO A C 1
ATOM 1440 O O . PRO A 1 176 ? 5.060 -11.014 -14.072 1.00 87.50 176 PRO A O 1
ATOM 1443 N N . PRO A 1 177 ? 5.002 -9.028 -15.117 1.00 89.19 177 PRO A N 1
ATOM 1444 C CA . PRO A 1 177 ? 4.681 -8.281 -13.903 1.00 89.19 177 PRO A CA 1
ATOM 1445 C C . PRO A 1 177 ? 3.344 -8.741 -13.297 1.00 89.19 177 PRO A C 1
ATOM 1447 O O . PRO A 1 177 ? 2.357 -8.919 -14.008 1.00 89.19 177 PRO A O 1
ATOM 1450 N N . TYR A 1 178 ? 3.317 -8.908 -11.969 1.00 89.88 178 TYR A N 1
ATOM 1451 C CA . TYR A 1 178 ? 2.125 -9.341 -11.223 1.00 89.88 178 TYR A CA 1
ATOM 1452 C C . TYR A 1 178 ? 1.798 -8.376 -10.077 1.00 89.88 178 TYR A C 1
ATOM 1454 O O . TYR A 1 178 ? 0.851 -7.598 -10.151 1.00 89.88 178 TYR A O 1
ATOM 1462 N N . TRP A 1 179 ? 2.676 -8.307 -9.072 1.00 94.50 179 TRP A N 1
ATOM 1463 C CA . TRP A 1 179 ? 2.654 -7.288 -8.010 1.00 94.50 179 TRP A CA 1
ATOM 1464 C C . TRP A 1 179 ? 3.506 -6.062 -8.367 1.00 94.50 179 TRP A C 1
ATOM 1466 O O . TRP A 1 179 ? 4.038 -5.376 -7.497 1.00 94.50 179 TRP A O 1
ATOM 1476 N N . ARG A 1 180 ? 3.635 -5.768 -9.665 1.00 94.50 180 ARG A N 1
ATOM 1477 C CA . ARG A 1 180 ? 4.516 -4.729 -10.220 1.00 94.50 180 ARG A CA 1
ATOM 1478 C C . ARG A 1 180 ? 3.758 -3.667 -11.030 1.00 94.50 180 ARG A C 1
ATOM 1480 O O . ARG A 1 180 ? 4.262 -3.177 -12.028 1.00 94.50 180 ARG A O 1
ATOM 1487 N N . GLY A 1 181 ? 2.541 -3.321 -10.621 1.00 92.38 181 GLY A N 1
ATOM 1488 C CA . GLY A 1 181 ? 1.766 -2.231 -11.224 1.00 92.38 181 GLY A CA 1
ATOM 1489 C C . GLY A 1 181 ? 0.266 -2.389 -11.016 1.00 92.38 181 GLY A C 1
ATOM 1490 O O . GLY A 1 181 ? -0.397 -1.426 -10.641 1.00 92.38 181 GLY A O 1
ATOM 1491 N N . TYR A 1 182 ? -0.249 -3.612 -11.171 1.00 95.06 182 TYR A N 1
ATOM 1492 C CA . TYR A 1 182 ? -1.680 -3.892 -11.064 1.00 95.06 182 TYR A CA 1
ATOM 1493 C C . TYR A 1 182 ? -2.291 -3.480 -9.724 1.00 95.06 182 TYR A C 1
ATOM 1495 O O . TYR A 1 182 ? -1.629 -3.418 -8.685 1.00 95.06 182 TYR A O 1
ATOM 1503 N N . ILE A 1 183 ? -3.592 -3.209 -9.773 1.00 95.88 183 ILE A N 1
ATOM 1504 C CA . ILE A 1 183 ? -4.408 -2.774 -8.644 1.00 95.88 183 ILE A CA 1
ATOM 1505 C C . ILE A 1 183 ? -5.088 -3.996 -8.052 1.00 95.88 183 ILE A C 1
ATOM 1507 O O . ILE A 1 183 ? -5.930 -4.614 -8.699 1.00 95.88 183 ILE A O 1
ATOM 1511 N N . TRP A 1 184 ? -4.746 -4.330 -6.814 1.00 95.38 184 TRP A N 1
ATOM 1512 C CA . TRP A 1 184 ? -5.251 -5.515 -6.130 1.00 95.38 184 TRP A CA 1
ATOM 1513 C C . TRP A 1 184 ? -6.325 -5.155 -5.107 1.00 95.38 184 TRP A C 1
ATOM 1515 O O . TRP A 1 184 ? -6.103 -4.338 -4.206 1.00 95.38 184 TRP A O 1
ATOM 1525 N N . ILE A 1 185 ? -7.499 -5.781 -5.224 1.00 94.44 185 ILE A N 1
ATOM 1526 C CA . ILE A 1 185 ? -8.682 -5.405 -4.432 1.00 94.44 185 ILE A CA 1
ATOM 1527 C C . ILE A 1 185 ? -8.534 -5.747 -2.948 1.00 94.44 185 ILE A C 1
ATOM 1529 O O . ILE A 1 185 ? -8.991 -4.987 -2.097 1.00 94.44 185 ILE A O 1
ATOM 1533 N N . ASN A 1 186 ? -7.865 -6.850 -2.611 1.00 92.56 186 ASN A N 1
ATOM 1534 C CA . ASN A 1 186 ? -7.612 -7.235 -1.220 1.00 92.56 186 ASN A CA 1
ATOM 1535 C C . ASN A 1 186 ? -6.774 -6.187 -0.468 1.00 92.56 186 ASN A C 1
ATOM 1537 O O . ASN A 1 186 ? -7.102 -5.843 0.665 1.00 92.56 186 ASN A O 1
ATOM 1541 N N . ILE A 1 187 ? -5.724 -5.654 -1.098 1.00 95.88 187 ILE A N 1
ATOM 1542 C CA . ILE A 1 187 ? -4.871 -4.632 -0.488 1.00 95.88 187 ILE A CA 1
ATOM 1543 C C . ILE A 1 187 ? -5.603 -3.292 -0.417 1.00 95.88 187 ILE A C 1
ATOM 1545 O O . ILE A 1 187 ? -5.662 -2.675 0.645 1.00 95.88 187 ILE A O 1
ATOM 1549 N N . ASN A 1 188 ? -6.250 -2.882 -1.510 1.00 96.50 188 ASN A N 1
ATOM 1550 C CA . ASN A 1 188 ? -7.053 -1.660 -1.535 1.00 96.50 188 ASN A CA 1
ATOM 1551 C C . ASN A 1 188 ? -8.177 -1.678 -0.482 1.00 96.50 188 ASN A C 1
ATOM 1553 O O . ASN A 1 188 ? -8.450 -0.658 0.145 1.00 96.50 188 ASN A O 1
ATOM 1557 N N . TYR A 1 189 ? -8.780 -2.839 -0.212 1.00 96.12 189 TYR A N 1
ATOM 1558 C CA . TYR A 1 189 ? -9.732 -3.008 0.887 1.00 96.12 189 TYR A CA 1
ATOM 1559 C C . TYR A 1 189 ? -9.121 -2.731 2.259 1.00 96.12 189 TYR A C 1
ATOM 1561 O O . TYR A 1 189 ? -9.740 -2.053 3.080 1.00 96.12 189 TYR A O 1
ATOM 1569 N N . MET A 1 190 ? -7.921 -3.249 2.527 1.00 97.38 190 MET A N 1
ATOM 1570 C CA . MET A 1 190 ? -7.237 -2.991 3.794 1.00 97.38 190 MET A CA 1
ATOM 1571 C C . MET A 1 190 ? -6.902 -1.506 3.951 1.00 97.38 190 MET A C 1
ATOM 1573 O O . MET A 1 190 ? -7.096 -0.961 5.036 1.00 97.38 190 MET A O 1
ATOM 1577 N N . VAL A 1 191 ? -6.501 -0.834 2.867 1.00 97.62 191 VAL A N 1
ATOM 1578 C CA . VAL A 1 191 ? -6.288 0.619 2.871 1.00 97.62 191 VAL A CA 1
ATOM 1579 C C . VAL A 1 191 ? -7.594 1.366 3.149 1.00 97.62 191 VAL A C 1
ATOM 1581 O O . VAL A 1 191 ? -7.633 2.165 4.077 1.00 97.62 191 VAL A O 1
ATOM 1584 N N . LEU A 1 192 ? -8.694 1.063 2.449 1.00 97.75 192 LEU A N 1
ATOM 1585 C CA . LEU A 1 192 ? -10.009 1.665 2.724 1.00 97.75 192 LEU A CA 1
ATOM 1586 C C . LEU A 1 192 ? -10.457 1.450 4.179 1.00 97.75 192 LEU A C 1
ATOM 1588 O O . LEU A 1 192 ? -10.968 2.364 4.822 1.00 97.75 192 LEU A O 1
ATOM 1592 N N . SER A 1 193 ? -10.239 0.250 4.716 1.00 97.56 193 SER A N 1
ATOM 1593 C CA . SER A 1 193 ? -10.541 -0.092 6.108 1.00 97.56 193 SER A CA 1
ATOM 1594 C C . SER A 1 193 ? -9.718 0.728 7.106 1.00 97.56 193 SER A C 1
ATOM 1596 O O . SER A 1 193 ? -10.240 1.133 8.147 1.00 97.56 193 SER A O 1
ATOM 1598 N N . ALA A 1 194 ? -8.442 0.979 6.810 1.00 98.12 194 ALA A N 1
ATOM 1599 C CA . ALA A 1 194 ? -7.586 1.845 7.612 1.00 98.12 194 ALA A CA 1
ATOM 1600 C C . ALA A 1 194 ? -7.997 3.318 7.492 1.00 98.12 194 ALA A C 1
ATOM 1602 O O . ALA A 1 194 ? -8.120 3.989 8.511 1.00 98.12 194 ALA A O 1
ATOM 1603 N N . LEU A 1 195 ? -8.297 3.808 6.287 1.00 97.75 195 LEU A N 1
ATOM 1604 C CA . LEU A 1 195 ? -8.747 5.185 6.069 1.00 97.75 195 LEU A CA 1
ATOM 1605 C C . LEU A 1 195 ? -10.069 5.476 6.795 1.00 97.75 195 LEU A C 1
ATOM 1607 O O . LEU A 1 195 ? -10.169 6.497 7.468 1.00 97.75 195 LEU A O 1
ATOM 1611 N N . LYS A 1 196 ? -11.049 4.555 6.759 1.00 97.75 196 LYS A N 1
ATOM 1612 C CA . LYS A 1 196 ? -12.293 4.683 7.549 1.00 97.75 196 LYS A CA 1
ATOM 1613 C C . LYS A 1 196 ? -11.996 4.750 9.051 1.00 97.75 196 LYS A C 1
ATOM 1615 O O . LYS A 1 196 ? -12.609 5.541 9.758 1.00 97.75 196 LYS A O 1
ATOM 1620 N N . TYR A 1 197 ? -11.053 3.937 9.535 1.00 98.19 197 TYR A N 1
ATOM 1621 C CA . TYR A 1 197 ? -10.632 3.950 10.938 1.00 98.19 197 TYR A CA 1
ATOM 1622 C C . TYR A 1 197 ? -9.985 5.285 11.325 1.00 98.19 197 TYR A C 1
ATOM 1624 O O . TYR A 1 197 ? -10.481 5.949 12.230 1.00 98.19 197 TYR A O 1
ATOM 1632 N N . TYR A 1 198 ? -8.947 5.726 10.614 1.00 98.00 198 TYR A N 1
ATOM 1633 C CA . TYR A 1 198 ? -8.252 6.979 10.921 1.00 98.00 198 TYR A CA 1
ATOM 1634 C C . TYR A 1 198 ? -9.121 8.218 10.687 1.00 98.00 198 TYR A C 1
ATOM 1636 O O . TYR A 1 198 ? -8.998 9.188 11.423 1.00 98.00 198 TYR A O 1
ATOM 1644 N N . GLY A 1 199 ? -10.059 8.171 9.739 1.00 97.00 199 GLY A N 1
ATOM 1645 C CA . GLY A 1 199 ? -11.043 9.234 9.535 1.00 97.00 199 GLY A CA 1
ATOM 1646 C C . GLY A 1 199 ? -12.085 9.343 10.655 1.00 97.00 199 GLY A C 1
ATOM 1647 O O . GLY A 1 199 ? -12.719 10.385 10.798 1.00 97.00 199 GLY A O 1
ATOM 1648 N N . SER A 1 200 ? -12.262 8.301 11.472 1.00 97.50 200 SER A N 1
ATOM 1649 C CA . SER A 1 200 ? -13.159 8.332 12.639 1.00 97.50 200 SER A CA 1
ATOM 1650 C C . SER A 1 200 ? -12.489 8.815 13.929 1.00 97.50 200 SER A C 1
ATOM 1652 O O . SER A 1 200 ? -13.179 9.063 14.914 1.00 97.50 200 SER A O 1
ATOM 1654 N N . LEU A 1 201 ? -11.159 8.947 13.938 1.00 96.94 201 LEU A N 1
ATOM 1655 C CA . LEU A 1 201 ? -10.395 9.343 15.118 1.00 96.94 201 LEU A CA 1
ATOM 1656 C C . LEU A 1 201 ? -9.997 10.821 15.037 1.00 96.94 201 LEU A C 1
ATOM 1658 O O . LEU A 1 201 ? -9.649 11.289 13.953 1.00 96.94 201 LEU A O 1
ATOM 1662 N N . PRO A 1 202 ? -9.999 11.557 16.162 1.00 96.19 202 PRO A N 1
ATOM 1663 C CA . PRO A 1 202 ? -9.459 12.909 16.191 1.00 96.19 202 PRO A CA 1
ATOM 1664 C C . PRO A 1 202 ? -7.946 12.879 15.943 1.00 96.19 202 PRO A C 1
ATOM 1666 O O . PRO A 1 202 ? -7.231 12.035 16.483 1.00 96.19 202 PRO A O 1
ATOM 1669 N N . GLY A 1 203 ? -7.453 13.816 15.137 1.00 93.75 203 GLY A N 1
ATOM 1670 C CA . GLY A 1 203 ? -6.029 13.948 14.847 1.00 93.75 203 GLY A CA 1
ATOM 1671 C C . GLY A 1 203 ? -5.755 14.823 13.622 1.00 93.75 203 GLY A C 1
ATOM 1672 O O . GLY A 1 203 ? -6.675 15.129 12.862 1.00 93.75 203 GLY A O 1
ATOM 1673 N N . PRO A 1 204 ? -4.487 15.202 13.388 1.00 92.56 204 PRO A N 1
ATOM 1674 C CA . PRO A 1 204 ? -4.098 16.065 12.267 1.00 92.56 204 PRO A CA 1
ATOM 1675 C C . PRO A 1 204 ? -4.434 15.456 10.897 1.00 92.56 204 PRO A C 1
ATOM 1677 O O . PRO A 1 204 ? -4.672 16.171 9.929 1.00 92.56 204 PRO A O 1
ATOM 1680 N N . SER A 1 205 ? -4.478 14.127 10.824 1.00 91.81 205 SER A N 1
ATOM 1681 C CA . SER A 1 205 ? -4.717 13.358 9.603 1.00 91.81 205 SER A CA 1
ATOM 1682 C C . SER A 1 205 ? -6.187 12.983 9.362 1.00 91.81 205 SER A C 1
ATOM 1684 O O . SER A 1 205 ? -6.485 12.334 8.359 1.00 91.81 205 SER A O 1
ATOM 1686 N N . GLN A 1 206 ? -7.112 13.369 10.251 1.00 94.25 206 GLN A N 1
ATOM 1687 C CA . GLN A 1 206 ? -8.512 12.926 10.210 1.00 94.25 206 GLN A CA 1
ATOM 1688 C C . GLN A 1 206 ? -9.201 13.289 8.886 1.00 94.25 206 GLN A C 1
ATOM 1690 O O . GLN A 1 206 ? -9.681 12.408 8.171 1.00 94.25 206 GLN A O 1
ATOM 1695 N N . THR A 1 207 ? -9.213 14.577 8.533 1.00 92.25 207 THR A N 1
ATOM 1696 C CA . THR A 1 207 ? -9.863 15.080 7.313 1.00 92.25 207 THR A CA 1
ATOM 1697 C C . THR A 1 207 ? -9.237 14.482 6.057 1.00 92.25 207 THR A C 1
ATOM 1699 O O . THR A 1 207 ? -9.947 14.047 5.150 1.00 92.25 207 THR A O 1
ATOM 1702 N N . THR A 1 208 ? -7.904 14.384 6.018 1.00 89.38 208 THR A N 1
ATOM 1703 C CA . THR A 1 208 ? -7.186 13.744 4.909 1.00 89.38 208 THR A CA 1
ATOM 1704 C C . THR A 1 208 ? -7.625 12.289 4.752 1.00 89.38 208 THR A C 1
ATOM 1706 O O . THR A 1 208 ? -7.944 11.867 3.641 1.00 89.38 208 THR A O 1
ATOM 1709 N N . ALA A 1 209 ? -7.718 11.523 5.844 1.00 94.31 209 ALA A N 1
ATOM 1710 C CA . ALA A 1 209 ? -8.166 10.132 5.805 1.00 94.31 209 ALA A CA 1
ATOM 1711 C C . ALA A 1 209 ? -9.615 9.988 5.308 1.00 94.31 209 ALA A C 1
ATOM 1713 O O . ALA A 1 209 ? -9.887 9.105 4.493 1.00 94.31 209 ALA A O 1
ATOM 1714 N N . GLN A 1 210 ? -10.528 10.864 5.744 1.00 94.62 210 GLN A N 1
ATOM 1715 C CA . GLN A 1 210 ? -11.925 10.877 5.292 1.00 94.62 210 GLN A CA 1
ATOM 1716 C C . GLN A 1 210 ? -12.032 11.152 3.787 1.00 94.62 210 GLN A C 1
ATOM 1718 O O . GLN A 1 210 ? -12.640 10.368 3.058 1.00 94.62 210 GLN A O 1
ATOM 1723 N N . ASN A 1 211 ? -11.388 12.217 3.304 1.00 92.06 211 ASN A N 1
ATOM 1724 C CA . ASN A 1 211 ? -11.427 12.589 1.888 1.00 92.06 211 ASN A CA 1
ATOM 1725 C C . ASN A 1 211 ? -10.809 11.496 1.007 1.00 92.06 211 ASN A C 1
ATOM 1727 O O . ASN A 1 211 ? -11.400 11.082 0.009 1.00 92.06 211 ASN A O 1
ATOM 1731 N N . THR A 1 212 ? -9.662 10.955 1.428 1.00 91.31 212 THR A N 1
ATOM 1732 C CA . THR A 1 212 ? -8.983 9.861 0.718 1.00 91.31 212 THR A CA 1
ATOM 1733 C C . THR A 1 212 ? -9.847 8.605 0.671 1.00 91.31 212 THR A C 1
ATOM 1735 O O . THR A 1 212 ? -9.898 7.936 -0.359 1.00 91.31 212 THR A O 1
ATOM 1738 N N . PHE A 1 213 ? -10.545 8.274 1.765 1.00 95.38 213 PHE A N 1
ATOM 1739 C CA . PHE A 1 213 ? -11.463 7.136 1.809 1.00 95.38 213 PHE A CA 1
ATOM 1740 C C . PHE A 1 213 ? -12.571 7.270 0.765 1.00 95.38 213 PHE A C 1
ATOM 1742 O O . PHE A 1 213 ? -12.821 6.322 0.020 1.00 95.38 213 PHE A O 1
ATOM 1749 N N . LEU A 1 214 ? -13.228 8.433 0.718 1.00 94.94 214 LEU A N 1
ATOM 1750 C CA . LEU A 1 214 ? -14.346 8.682 -0.190 1.00 94.94 214 LEU A CA 1
ATOM 1751 C C . LEU A 1 214 ? -13.908 8.564 -1.652 1.00 94.94 214 LEU A C 1
ATOM 1753 O O . LEU A 1 214 ? -14.536 7.829 -2.418 1.00 94.94 214 LEU A O 1
ATOM 1757 N N . GLU A 1 215 ? -12.800 9.210 -2.014 1.00 92.25 215 GLU A N 1
ATOM 1758 C CA . GLU A 1 215 ? -12.315 9.215 -3.394 1.00 92.25 215 GLU A CA 1
ATOM 1759 C C . GLU A 1 215 ? -11.775 7.843 -3.818 1.00 92.25 215 GLU A C 1
ATOM 1761 O O . GLU A 1 215 ? -12.142 7.318 -4.871 1.00 92.25 215 GLU A O 1
ATOM 1766 N N . LEU A 1 216 ? -10.975 7.187 -2.967 1.00 94.12 216 LEU A N 1
ATOM 1767 C CA . LEU A 1 216 ? -10.441 5.861 -3.283 1.00 94.12 216 LEU A CA 1
ATOM 1768 C C . LEU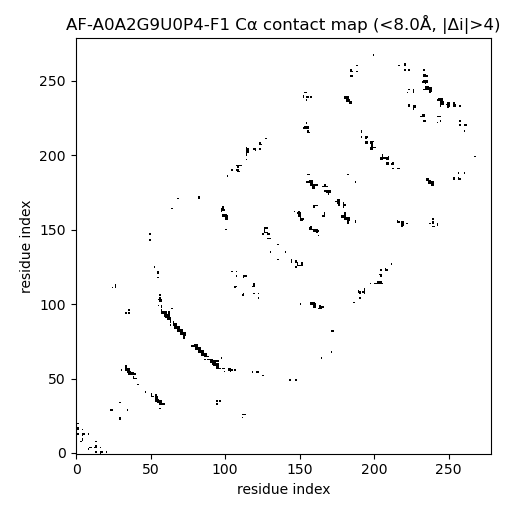 A 1 216 ? -11.573 4.839 -3.444 1.00 94.12 216 LEU A C 1
ATOM 1770 O O . LEU A 1 216 ? -11.557 4.027 -4.373 1.00 94.12 216 LEU A O 1
ATOM 1774 N N . LYS A 1 217 ? -12.582 4.892 -2.563 1.00 95.94 217 LYS A N 1
ATOM 1775 C CA . LYS A 1 217 ? -13.759 4.020 -2.640 1.00 95.94 217 LYS A CA 1
ATOM 1776 C C . LYS A 1 217 ? -14.512 4.259 -3.943 1.00 95.94 217 LYS A C 1
ATOM 1778 O O . LYS A 1 217 ? -14.880 3.289 -4.604 1.00 95.94 217 LYS A O 1
ATOM 1783 N N . ARG A 1 218 ? -14.724 5.525 -4.318 1.00 95.50 218 ARG A N 1
ATOM 1784 C CA . ARG A 1 218 ? -15.385 5.897 -5.572 1.00 95.50 218 ARG A CA 1
ATOM 1785 C C . ARG A 1 218 ? -14.655 5.308 -6.777 1.00 95.50 218 ARG A C 1
ATOM 1787 O O . ARG A 1 218 ? -15.306 4.651 -7.588 1.00 95.50 218 ARG A O 1
ATOM 1794 N N . ASN A 1 219 ? -13.337 5.478 -6.859 1.00 95.06 219 ASN A N 1
ATOM 1795 C CA . ASN A 1 219 ? -12.510 4.986 -7.966 1.00 95.06 219 ASN A CA 1
ATOM 1796 C C . ASN A 1 219 ? -12.605 3.464 -8.118 1.00 95.06 219 ASN A C 1
ATOM 1798 O O . ASN A 1 219 ? -12.935 2.952 -9.189 1.00 95.06 219 ASN A O 1
ATOM 1802 N N . ILE A 1 220 ? -12.408 2.735 -7.016 1.00 95.25 220 ILE A N 1
ATOM 1803 C CA . ILE A 1 220 ? -12.443 1.269 -7.018 1.00 95.25 220 ILE A CA 1
ATOM 1804 C C . ILE A 1 220 ? -13.837 0.756 -7.386 1.00 95.25 220 ILE A C 1
ATOM 1806 O O . ILE A 1 220 ? -13.974 -0.053 -8.302 1.00 95.25 220 ILE A O 1
ATOM 1810 N N . VAL A 1 221 ? -14.884 1.224 -6.698 1.00 95.56 221 VAL A N 1
ATOM 1811 C CA . VAL A 1 221 ? -16.251 0.717 -6.901 1.00 95.56 221 VAL A CA 1
ATOM 1812 C C . VAL A 1 221 ? -16.755 1.048 -8.304 1.00 95.56 221 VAL A C 1
ATOM 1814 O O . VAL A 1 221 ? -17.345 0.184 -8.951 1.00 95.56 221 VAL A O 1
ATOM 1817 N N . THR A 1 222 ? -16.477 2.253 -8.811 1.00 96.38 222 THR A N 1
ATOM 1818 C CA . THR A 1 222 ? -16.865 2.655 -10.173 1.00 96.38 222 THR A CA 1
ATOM 1819 C C . THR A 1 222 ? -16.199 1.760 -11.213 1.00 96.38 222 THR A C 1
ATOM 1821 O O . THR A 1 222 ? -16.873 1.260 -12.117 1.00 96.38 222 THR A O 1
ATOM 1824 N N . ASN A 1 223 ? -14.895 1.502 -11.074 1.00 96.94 223 ASN A N 1
ATOM 1825 C CA . ASN A 1 223 ? -14.181 0.649 -12.015 1.00 96.94 223 ASN A CA 1
ATOM 1826 C C . ASN A 1 223 ? -14.649 -0.814 -11.948 1.00 96.94 223 ASN A C 1
ATOM 1828 O O . ASN A 1 223 ? -14.920 -1.427 -12.980 1.00 96.94 223 ASN A O 1
ATOM 1832 N N . MET A 1 224 ? -14.825 -1.360 -10.741 1.00 94.56 224 MET A N 1
ATOM 1833 C CA . MET A 1 224 ? -15.350 -2.715 -10.552 1.00 94.56 224 MET A CA 1
ATOM 1834 C C . MET A 1 224 ? -1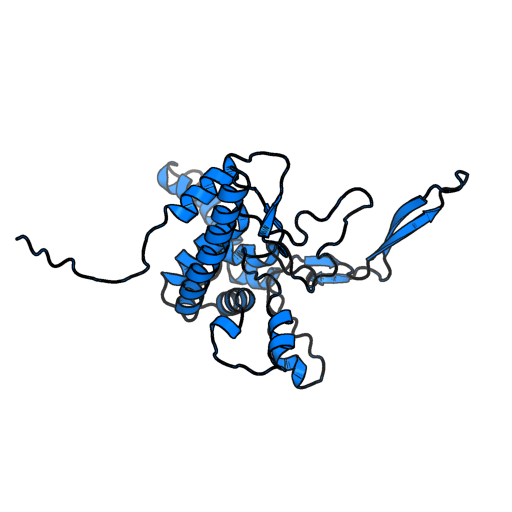6.754 -2.872 -11.148 1.00 94.56 224 MET A C 1
ATOM 1836 O O . MET A 1 224 ? -17.019 -3.867 -11.817 1.00 94.56 224 MET A O 1
ATOM 1840 N N . ALA A 1 225 ? -17.645 -1.894 -10.952 1.00 94.50 225 ALA A N 1
ATOM 1841 C CA . ALA A 1 225 ? -18.993 -1.916 -11.518 1.00 94.50 225 ALA A CA 1
ATOM 1842 C C . ALA A 1 225 ? -18.973 -1.851 -13.053 1.00 94.50 225 ALA A C 1
ATOM 1844 O O . ALA A 1 225 ? -19.693 -2.600 -13.715 1.00 94.50 225 ALA A O 1
ATOM 1845 N N . LYS A 1 226 ? -18.110 -1.002 -13.628 1.00 96.25 226 LYS A N 1
ATOM 1846 C CA . LYS A 1 226 ? -17.901 -0.909 -15.079 1.00 96.25 226 LYS A CA 1
ATOM 1847 C C . LYS A 1 226 ? -17.429 -2.242 -15.664 1.00 96.25 226 LYS A C 1
ATOM 1849 O O . LYS A 1 226 ? -17.982 -2.700 -16.662 1.00 96.25 226 LYS A O 1
ATOM 1854 N N . GLU A 1 227 ? -16.450 -2.885 -15.033 1.00 94.50 227 GLU A N 1
ATOM 1855 C CA . GLU A 1 227 ? -15.910 -4.167 -15.492 1.00 94.50 227 GLU A CA 1
ATOM 1856 C C . GLU A 1 227 ? -16.880 -5.328 -15.282 1.00 94.50 227 GLU A C 1
ATOM 1858 O O . GLU A 1 227 ? -16.985 -6.199 -16.150 1.00 94.50 227 GLU A O 1
ATOM 1863 N N . PHE A 1 228 ? -17.652 -5.311 -14.195 1.00 92.38 228 PHE A N 1
ATOM 1864 C CA . PHE A 1 228 ? -18.738 -6.262 -13.988 1.00 92.38 228 PHE A CA 1
ATOM 1865 C C . PHE A 1 228 ? -19.804 -6.126 -15.078 1.00 92.38 228 PHE A C 1
ATOM 1867 O O . PHE A 1 228 ? -20.190 -7.126 -15.672 1.00 92.38 228 PHE A O 1
ATOM 1874 N N . ASN A 1 229 ? -20.214 -4.904 -15.424 1.00 94.69 229 ASN A N 1
ATOM 1875 C CA . ASN A 1 229 ? -21.167 -4.677 -16.512 1.00 94.69 229 ASN A CA 1
ATOM 1876 C C . ASN A 1 229 ? -20.606 -5.100 -17.883 1.00 94.69 229 ASN A C 1
ATOM 1878 O O . ASN A 1 229 ? -21.332 -5.633 -18.716 1.00 94.69 229 ASN A O 1
ATOM 1882 N N . ARG A 1 230 ? -19.305 -4.887 -18.124 1.00 94.50 230 ARG A N 1
ATOM 1883 C CA . ARG A 1 230 ? -18.643 -5.240 -19.390 1.00 94.50 230 ARG A CA 1
ATOM 1884 C C . ARG A 1 230 ? -18.428 -6.744 -19.559 1.00 94.50 230 ARG A C 1
ATOM 1886 O O . ARG A 1 230 ? -18.481 -7.239 -20.680 1.00 94.50 230 ARG A O 1
ATOM 1893 N N . THR A 1 231 ? -18.105 -7.451 -18.476 1.00 92.19 231 THR A N 1
ATOM 1894 C CA . THR A 1 231 ? -17.603 -8.837 -18.541 1.00 92.19 231 THR A CA 1
ATOM 1895 C C . THR A 1 231 ? -18.498 -9.863 -17.855 1.00 92.19 231 THR A C 1
ATOM 1897 O O . THR A 1 231 ? -18.353 -11.048 -18.127 1.00 92.19 231 THR A O 1
ATOM 1900 N N . GLY A 1 232 ? -19.401 -9.438 -16.971 1.00 88.75 232 GLY A N 1
ATOM 1901 C CA . GLY A 1 232 ? -20.178 -10.313 -16.089 1.00 88.75 232 GLY A CA 1
ATOM 1902 C C . GLY A 1 232 ? -19.408 -10.816 -14.861 1.00 88.75 232 GLY A C 1
ATOM 1903 O O . GLY A 1 232 ? -19.948 -11.611 -14.093 1.00 88.75 232 GLY A O 1
ATOM 1904 N N . TYR A 1 233 ? -18.161 -10.371 -14.652 1.00 86.06 233 TYR A N 1
ATOM 1905 C CA . TYR A 1 233 ? -17.283 -10.872 -13.592 1.00 86.06 233 TYR A CA 1
ATOM 1906 C C . TYR A 1 233 ? -16.665 -9.753 -12.754 1.00 86.06 233 TYR A C 1
ATOM 1908 O O . TYR A 1 233 ? -16.387 -8.657 -13.239 1.00 86.06 233 TYR A O 1
ATOM 1916 N N . ILE A 1 234 ? -16.404 -10.070 -11.484 1.00 87.19 234 ILE A N 1
ATOM 1917 C CA . ILE A 1 234 ? -15.516 -9.290 -10.620 1.00 87.19 234 ILE A CA 1
ATOM 1918 C C . ILE A 1 234 ? -14.129 -9.929 -10.680 1.00 87.19 234 ILE A C 1
ATOM 1920 O O . ILE A 1 234 ? -13.983 -11.141 -10.511 1.00 87.19 234 ILE A O 1
ATOM 1924 N N . TRP A 1 235 ? -13.116 -9.099 -10.897 1.00 89.50 235 TRP A N 1
ATOM 1925 C CA . TRP A 1 235 ? -11.736 -9.529 -11.091 1.00 89.50 235 TRP A CA 1
ATOM 1926 C C . TRP A 1 235 ? -10.902 -9.354 -9.825 1.00 89.50 235 TRP A C 1
ATOM 1928 O O . TRP A 1 235 ? -11.243 -8.569 -8.935 1.00 89.50 235 TRP A O 1
ATOM 1938 N N . GLU A 1 236 ? -9.812 -10.113 -9.741 1.00 86.69 236 GLU A N 1
ATOM 1939 C CA . GLU A 1 236 ? -8.908 -10.080 -8.591 1.00 86.69 236 GLU A CA 1
ATOM 1940 C C . GLU A 1 236 ? -8.007 -8.851 -8.597 1.00 86.69 236 GLU A C 1
ATOM 1942 O O . GLU A 1 236 ? -7.858 -8.178 -7.569 1.00 86.69 236 GLU A O 1
ATOM 1947 N N . HIS A 1 237 ? -7.459 -8.548 -9.771 1.00 91.56 237 HIS A N 1
ATOM 1948 C CA . HIS A 1 237 ? -6.680 -7.354 -10.005 1.00 91.56 237 HIS A CA 1
ATOM 1949 C C . HIS A 1 237 ? -7.126 -6.645 -11.283 1.00 91.56 237 HIS A C 1
ATOM 1951 O O . HIS A 1 237 ? -7.759 -7.225 -12.167 1.00 91.56 237 HIS A O 1
ATOM 1957 N N . TYR A 1 238 ? -6.811 -5.358 -11.353 1.00 95.06 238 TYR A N 1
ATOM 1958 C CA . TYR A 1 238 ? -7.164 -4.484 -12.463 1.00 95.06 238 TYR A CA 1
ATOM 1959 C C . TYR A 1 238 ? -5.901 -3.837 -13.022 1.00 95.06 238 TYR A C 1
ATOM 1961 O O . TYR A 1 238 ? -4.953 -3.534 -12.293 1.00 95.06 238 TYR A O 1
ATOM 1969 N N . ASP A 1 239 ? -5.891 -3.652 -14.334 1.00 94.56 239 ASP A N 1
ATOM 1970 C CA . ASP A 1 239 ? -4.860 -2.917 -15.047 1.00 94.56 239 ASP A CA 1
ATOM 1971 C C . ASP A 1 239 ? -4.866 -1.450 -14.604 1.00 94.56 239 ASP A C 1
ATOM 1973 O O . ASP A 1 239 ? -5.902 -0.789 -14.622 1.00 94.56 239 ASP A O 1
ATOM 1977 N N . ASP A 1 240 ? -3.715 -0.925 -14.199 1.00 92.81 240 ASP A N 1
ATOM 1978 C CA . ASP A 1 240 ? -3.619 0.407 -13.605 1.00 92.81 240 ASP A CA 1
ATOM 1979 C C . ASP A 1 240 ? -3.694 1.552 -14.626 1.00 92.81 240 ASP A C 1
ATOM 1981 O O . ASP A 1 240 ? -3.872 2.711 -14.246 1.00 92.81 240 ASP A O 1
ATOM 1985 N N . LYS A 1 241 ? -3.557 1.231 -15.919 1.00 91.06 241 LYS A N 1
ATOM 1986 C CA . LYS A 1 241 ? -3.615 2.187 -17.032 1.00 91.06 241 LYS A CA 1
ATOM 1987 C C . LYS A 1 241 ? -5.020 2.249 -17.628 1.00 91.06 241 LYS A C 1
ATOM 1989 O O . LYS A 1 241 ? -5.495 3.321 -17.986 1.00 91.06 241 LYS A O 1
ATOM 1994 N N . THR A 1 242 ? -5.684 1.102 -17.738 1.00 93.81 242 THR A N 1
ATOM 1995 C CA . THR A 1 242 ? -6.957 0.954 -18.467 1.00 93.81 242 THR A CA 1
ATOM 1996 C C . THR A 1 242 ? -8.157 0.639 -17.579 1.00 93.81 242 THR A C 1
ATOM 1998 O O . THR A 1 242 ? -9.291 0.718 -18.050 1.00 93.81 242 THR A O 1
ATOM 2001 N N . GLY A 1 243 ? -7.926 0.231 -16.330 1.00 94.50 243 GLY A N 1
ATOM 2002 C CA . GLY A 1 243 ? -8.970 -0.233 -15.421 1.00 94.50 243 GLY A CA 1
ATOM 2003 C C . GLY A 1 243 ? -9.528 -1.612 -15.776 1.00 94.50 243 GLY A C 1
ATOM 2004 O O . GLY A 1 243 ? -10.440 -2.079 -15.102 1.00 94.50 243 GLY A O 1
ATOM 2005 N N . GLN A 1 244 ? -9.007 -2.292 -16.803 1.00 95.69 244 GLN A N 1
ATOM 2006 C CA . GLN A 1 244 ? -9.528 -3.594 -17.215 1.00 95.69 244 GLN A CA 1
ATOM 2007 C C . GLN A 1 244 ? -9.202 -4.681 -16.191 1.00 95.69 244 GLN A C 1
ATOM 2009 O O . GLN A 1 244 ? -8.061 -4.813 -15.745 1.00 95.69 244 GLN A O 1
ATOM 2014 N N . GLY A 1 245 ? -10.199 -5.487 -15.846 1.00 91.44 245 GLY A N 1
ATOM 2015 C CA . GLY A 1 245 ? -10.043 -6.631 -14.966 1.00 91.44 245 GLY A CA 1
ATOM 2016 C C . GLY A 1 245 ? -9.174 -7.724 -15.587 1.00 91.44 245 GLY A C 1
ATOM 2017 O O . GLY A 1 245 ? -9.323 -8.064 -16.763 1.00 91.44 245 GLY A O 1
ATOM 2018 N N . ARG A 1 246 ? -8.253 -8.273 -14.790 1.00 81.69 246 ARG A N 1
ATOM 2019 C CA . ARG A 1 246 ? -7.337 -9.355 -15.169 1.00 81.69 246 ARG A CA 1
ATOM 2020 C C . ARG A 1 246 ? -7.276 -10.401 -14.052 1.00 81.69 246 ARG A C 1
ATOM 2022 O O . ARG A 1 246 ? -7.294 -10.064 -12.873 1.00 81.69 246 ARG A O 1
ATOM 2029 N N . ALA A 1 247 ? -7.278 -11.676 -14.436 1.00 70.62 247 ALA A N 1
ATOM 2030 C CA . ALA A 1 247 ? -6.950 -12.861 -13.631 1.00 70.62 247 ALA A CA 1
ATOM 2031 C C . ALA A 1 247 ? -7.280 -14.119 -14.455 1.00 70.62 247 ALA A C 1
ATOM 2033 O O . ALA A 1 247 ? -8.166 -14.063 -15.315 1.00 70.62 247 ALA A O 1
ATOM 2034 N N . PRO A 1 248 ? -6.661 -15.279 -14.183 1.00 55.69 248 PRO A N 1
ATOM 2035 C CA . PRO A 1 248 ? -7.258 -16.543 -14.584 1.00 55.69 248 PRO A CA 1
ATOM 2036 C C . PRO A 1 248 ? -8.533 -16.761 -13.743 1.00 55.69 248 PRO A C 1
ATOM 2038 O O . PRO A 1 248 ? -8.451 -17.170 -12.595 1.00 55.69 248 PRO A O 1
ATOM 2041 N N . LEU A 1 249 ? -9.687 -16.396 -14.317 1.00 44.09 249 LEU A N 1
ATOM 2042 C CA . LEU A 1 249 ? -11.073 -16.755 -13.959 1.00 44.09 249 LEU A CA 1
ATOM 2043 C C . LEU A 1 249 ? -11.446 -16.887 -12.458 1.00 44.09 249 LEU A C 1
ATOM 2045 O O . LEU A 1 249 ? -11.084 -17.838 -11.780 1.00 44.09 249 LEU A O 1
ATOM 2049 N N . PHE A 1 250 ? -12.347 -15.998 -12.016 1.00 48.00 250 PHE A N 1
ATOM 2050 C CA . PHE A 1 250 ? -13.256 -16.134 -10.862 1.00 48.00 250 PHE A CA 1
ATOM 2051 C C . PHE A 1 250 ? -12.623 -16.444 -9.489 1.00 48.00 250 PHE A C 1
ATOM 2053 O O . PHE A 1 250 ? -12.529 -17.590 -9.054 1.00 48.00 250 PHE A O 1
ATOM 2060 N N . SER A 1 251 ? -12.314 -15.396 -8.717 1.00 52.78 251 SER A N 1
ATOM 2061 C CA . SER A 1 251 ? -11.984 -15.534 -7.292 1.00 52.78 251 SER A CA 1
ATOM 2062 C C . SER A 1 251 ? -13.190 -15.167 -6.420 1.00 52.78 251 SER A C 1
ATOM 2064 O O . SER A 1 251 ? -13.530 -13.993 -6.268 1.00 52.78 251 SER A O 1
ATOM 2066 N N . VAL A 1 252 ? -13.815 -16.165 -5.779 1.00 57.19 252 VAL A N 1
ATOM 2067 C CA . VAL A 1 252 ? -14.897 -15.983 -4.779 1.00 57.19 252 VAL A CA 1
ATOM 2068 C C . VAL A 1 252 ? -14.483 -15.008 -3.663 1.00 57.19 252 VAL A C 1
ATOM 2070 O O . VAL A 1 252 ? -15.320 -14.293 -3.109 1.00 57.19 252 VAL A O 1
ATOM 2073 N N . ARG A 1 253 ? -13.179 -14.928 -3.358 1.00 57.25 253 ARG A N 1
ATOM 2074 C CA . ARG A 1 253 ? -12.621 -13.994 -2.365 1.00 57.25 253 ARG A CA 1
ATOM 2075 C C . ARG A 1 253 ? -12.738 -12.533 -2.802 1.00 57.25 253 ARG A C 1
ATOM 2077 O O . ARG A 1 253 ? -12.931 -11.666 -1.959 1.00 57.25 253 ARG A O 1
ATOM 2084 N N . CYS A 1 254 ? -12.647 -12.247 -4.096 1.00 55.84 254 CYS A N 1
ATOM 2085 C CA . CYS A 1 254 ? -12.749 -10.881 -4.612 1.00 55.84 254 CYS A CA 1
ATOM 2086 C C . CYS A 1 254 ? -14.202 -10.411 -4.663 1.00 55.84 254 CYS A C 1
ATOM 2088 O O . CYS A 1 254 ? -14.481 -9.264 -4.319 1.00 55.84 254 CYS A O 1
ATOM 2090 N N . CYS A 1 255 ? -15.137 -11.311 -4.983 1.00 58.12 255 CYS A N 1
ATOM 2091 C CA . CYS A 1 255 ? -16.568 -11.019 -4.929 1.00 58.12 255 CYS A CA 1
ATOM 2092 C C . CYS A 1 255 ? -17.031 -10.649 -3.511 1.00 58.12 255 CYS A C 1
ATOM 2094 O O . CYS A 1 255 ? -17.767 -9.679 -3.347 1.00 58.12 255 CYS A O 1
ATOM 2096 N N . SER A 1 256 ? -16.582 -11.371 -2.476 1.00 62.91 256 SER A N 1
ATOM 2097 C CA . SER A 1 256 ? -16.984 -11.086 -1.089 1.00 62.91 256 SER A CA 1
ATOM 2098 C C . SER A 1 256 ? -16.404 -9.771 -0.559 1.00 62.91 256 SER A C 1
ATOM 2100 O O . SER A 1 256 ? -17.100 -9.020 0.128 1.00 62.91 256 SER A O 1
ATOM 2102 N N . VAL A 1 257 ? -15.159 -9.447 -0.920 1.00 68.69 257 VAL A N 1
ATOM 2103 C CA . VAL A 1 257 ? -14.542 -8.154 -0.591 1.00 68.69 257 VAL A CA 1
ATOM 2104 C C . VAL A 1 257 ? -15.243 -7.011 -1.329 1.00 68.69 257 VAL A C 1
ATOM 2106 O O . VAL A 1 257 ? -15.600 -6.017 -0.698 1.00 68.69 257 VAL A O 1
ATOM 2109 N N . GLY A 1 258 ? -15.508 -7.169 -2.629 1.00 59.31 258 GLY A N 1
ATOM 2110 C CA . GLY A 1 258 ? -16.250 -6.190 -3.426 1.00 59.31 258 GLY A CA 1
ATOM 2111 C C . GLY A 1 258 ? -17.648 -5.926 -2.867 1.00 59.31 258 GLY A C 1
ATOM 2112 O O . GLY A 1 258 ? -18.024 -4.773 -2.666 1.00 59.31 258 GLY A O 1
ATOM 2113 N N . ALA A 1 259 ? -18.387 -6.983 -2.516 1.00 63.62 259 ALA A N 1
ATOM 2114 C CA . ALA A 1 259 ? -19.693 -6.860 -1.874 1.00 63.62 259 ALA A CA 1
ATOM 2115 C C . ALA A 1 259 ? -19.617 -6.056 -0.568 1.00 63.62 259 ALA A C 1
ATOM 2117 O O . ALA A 1 259 ? -20.445 -5.177 -0.347 1.00 63.62 259 ALA A O 1
ATOM 2118 N N . ARG A 1 260 ? -18.589 -6.280 0.261 1.00 69.62 260 ARG A N 1
ATOM 2119 C CA . ARG A 1 260 ? -18.398 -5.543 1.520 1.00 69.62 260 ARG A CA 1
ATOM 2120 C C . ARG A 1 260 ? -18.014 -4.075 1.315 1.00 69.62 260 ARG A C 1
ATOM 2122 O O . ARG A 1 260 ? -18.428 -3.218 2.097 1.00 69.62 260 ARG A O 1
ATOM 2129 N N . MET A 1 261 ? -17.246 -3.765 0.267 1.00 67.19 261 MET A N 1
ATOM 2130 C CA . MET A 1 261 ? -16.964 -2.378 -0.125 1.00 67.19 261 MET A CA 1
ATOM 2131 C C . MET A 1 261 ? -18.247 -1.643 -0.534 1.00 67.19 261 MET A C 1
ATOM 2133 O O . MET A 1 261 ? -18.462 -0.507 -0.110 1.00 67.19 261 MET A O 1
ATOM 2137 N N . MET A 1 262 ? -19.103 -2.304 -1.320 1.00 62.69 262 MET A N 1
ATOM 2138 C CA . MET A 1 262 ? -20.372 -1.748 -1.801 1.00 62.69 262 MET A CA 1
ATOM 2139 C C . MET A 1 262 ? -21.429 -1.647 -0.694 1.00 62.69 262 MET A C 1
ATOM 2141 O O . MET A 1 262 ? -22.164 -0.669 -0.651 1.00 62.69 262 MET A O 1
ATOM 2145 N N . SER A 1 263 ? -21.478 -2.604 0.238 1.00 59.81 263 SER A N 1
ATOM 2146 C CA . SER A 1 263 ? -22.468 -2.632 1.324 1.00 59.81 263 SER A CA 1
ATOM 2147 C C . SER A 1 263 ? -22.181 -1.641 2.451 1.00 59.81 263 SER A C 1
ATOM 2149 O O . SER A 1 263 ? -23.038 -1.421 3.299 1.00 59.81 263 SER A O 1
ATOM 2151 N N . SER A 1 264 ? -20.977 -1.066 2.501 1.00 54.19 264 SER A N 1
ATOM 2152 C CA . SER A 1 264 ? -20.598 -0.071 3.508 1.00 54.19 264 SER A CA 1
ATOM 2153 C C . SER A 1 264 ? -21.222 1.294 3.172 1.00 54.19 264 SER A C 1
ATOM 2155 O O . SER A 1 264 ? -20.500 2.244 2.856 1.00 54.19 264 SER A O 1
ATOM 2157 N N . TYR A 1 265 ? -22.553 1.381 3.175 1.00 41.94 265 TYR A N 1
ATOM 2158 C CA . TYR A 1 265 ? -23.321 2.628 3.193 1.00 41.94 265 TYR A CA 1
ATOM 2159 C C . TYR A 1 265 ? -23.385 3.149 4.634 1.00 41.94 265 TYR A C 1
ATOM 2161 O O . TYR A 1 265 ? -24.441 3.143 5.246 1.00 41.94 265 TYR A O 1
ATOM 2169 N N . ASP A 1 266 ? -22.251 3.584 5.182 1.00 41.94 266 ASP A N 1
ATOM 2170 C CA . ASP A 1 266 ? -22.265 4.419 6.384 1.00 41.94 266 ASP A CA 1
ATOM 2171 C C . ASP A 1 266 ? -21.645 5.750 5.994 1.00 41.94 266 ASP A C 1
ATOM 2173 O O . ASP A 1 266 ? -20.435 5.840 5.754 1.00 41.94 266 ASP A O 1
ATOM 2177 N N . VAL A 1 267 ? -22.503 6.757 5.871 1.00 40.25 267 VAL A N 1
ATOM 2178 C CA . VAL A 1 267 ? -22.102 8.159 5.843 1.00 40.25 267 VAL A CA 1
ATOM 2179 C C . VAL A 1 267 ? -21.318 8.402 7.129 1.00 40.25 267 VAL A C 1
ATOM 2181 O O . VAL A 1 267 ? -21.806 8.138 8.228 1.00 40.25 267 VAL A O 1
ATOM 2184 N N . ILE A 1 268 ? -20.068 8.836 6.997 1.00 40.06 268 ILE A N 1
ATOM 2185 C CA . ILE A 1 268 ? -19.296 9.315 8.140 1.00 40.06 268 ILE A CA 1
ATOM 2186 C C . ILE A 1 268 ? -19.940 10.649 8.530 1.00 40.06 268 ILE A C 1
ATOM 2188 O O . ILE A 1 268 ? -19.643 11.659 7.911 1.00 40.06 268 ILE A O 1
ATOM 2192 N N . GLY A 1 269 ? -20.864 10.610 9.493 1.00 40.72 269 GLY A N 1
ATOM 2193 C CA . GLY A 1 269 ? -21.419 11.775 10.185 1.00 40.72 269 GLY A CA 1
ATOM 2194 C C . GLY A 1 269 ? -22.145 12.796 9.306 1.00 40.72 269 GLY A C 1
ATOM 2195 O O . GLY A 1 269 ? -21.564 13.795 8.900 1.00 40.72 269 GLY A O 1
ATOM 2196 N N . SER A 1 270 ? -23.448 12.609 9.127 1.00 29.28 270 SER A N 1
ATOM 2197 C CA . SER A 1 270 ? -24.380 13.734 9.037 1.00 29.28 270 SER A CA 1
ATOM 2198 C C . SER A 1 270 ? -25.534 13.430 9.984 1.00 29.28 270 SER A C 1
ATOM 2200 O O . SER A 1 270 ? -26.329 12.525 9.720 1.00 29.28 270 SER A O 1
ATOM 2202 N N . ASP A 1 271 ? -25.575 14.138 11.110 1.00 33.91 271 ASP A N 1
ATOM 2203 C CA . ASP A 1 271 ? -26.796 14.299 11.893 1.00 33.91 271 ASP A CA 1
ATOM 2204 C C . ASP A 1 271 ? -27.803 15.040 11.005 1.00 33.91 271 ASP A C 1
ATOM 2206 O O . ASP A 1 271 ? -27.829 16.265 10.982 1.00 33.91 271 ASP A O 1
ATOM 2210 N N . ASP A 1 272 ? -28.593 14.295 10.237 1.00 29.66 272 ASP A N 1
ATOM 2211 C CA . ASP A 1 272 ? -29.854 14.794 9.703 1.00 29.66 272 ASP A CA 1
ATOM 2212 C C . ASP A 1 272 ? -30.969 14.070 10.454 1.00 29.66 272 ASP A C 1
ATOM 2214 O O . ASP A 1 272 ? -31.262 12.891 10.231 1.00 29.66 272 ASP A O 1
ATOM 2218 N N . GLU A 1 273 ? -31.561 14.799 11.400 1.00 28.67 273 GLU A N 1
ATOM 2219 C CA . GLU A 1 273 ? -32.842 14.467 12.002 1.00 28.67 273 GLU A CA 1
ATOM 2220 C C . GLU A 1 273 ? -33.856 14.197 10.885 1.00 28.67 273 GLU A C 1
ATOM 2222 O O . GLU A 1 273 ? -34.305 15.097 10.172 1.00 28.67 273 GLU A O 1
ATOM 2227 N N . LEU A 1 274 ? -34.262 12.935 10.755 1.00 28.67 274 LEU A N 1
ATOM 2228 C CA . LEU A 1 274 ? -35.478 12.571 10.046 1.00 28.67 274 LEU A CA 1
ATOM 2229 C C . LEU A 1 274 ? -36.667 13.138 10.828 1.00 28.67 274 LEU A C 1
ATOM 2231 O O . LEU A 1 274 ? -37.247 12.472 11.686 1.00 28.67 274 LEU A O 1
ATOM 2235 N N . VAL A 1 275 ? -37.043 14.377 10.514 1.00 29.58 275 VAL A N 1
ATOM 2236 C CA . VAL A 1 275 ? -38.352 14.916 10.871 1.00 29.58 275 VAL A CA 1
ATOM 2237 C C . VAL A 1 275 ? -39.393 14.108 10.105 1.00 29.58 275 VAL A C 1
ATOM 2239 O O . VAL A 1 275 ? -39.581 14.241 8.896 1.00 29.58 275 VAL A O 1
ATOM 2242 N N . SER A 1 276 ? -40.072 13.235 10.841 1.00 31.16 276 SER A N 1
ATOM 2243 C CA . SER A 1 276 ? -41.289 12.568 10.413 1.00 31.16 276 SER A CA 1
ATOM 2244 C C . SER A 1 276 ? -42.356 13.611 10.089 1.00 31.16 276 SER A C 1
ATOM 2246 O O . SER A 1 276 ? -42.874 14.261 10.999 1.00 31.16 276 SER A O 1
ATOM 2248 N N . HIS A 1 277 ? -42.744 13.739 8.825 1.00 28.47 277 HIS A N 1
ATOM 2249 C CA . HIS A 1 277 ? -44.047 14.292 8.468 1.00 28.47 277 HIS A CA 1
ATOM 2250 C C . HIS A 1 277 ? -44.850 13.227 7.729 1.00 28.47 277 HIS A C 1
ATOM 2252 O O . HIS A 1 277 ? -44.727 13.014 6.529 1.00 28.47 277 HIS A O 1
ATOM 2258 N N . SER A 1 278 ? -45.659 12.534 8.523 1.00 29.95 278 SER A N 1
ATOM 2259 C CA . SER A 1 278 ? -46.922 11.947 8.108 1.00 29.95 278 SER A CA 1
ATOM 2260 C C . SER A 1 278 ? -47.855 13.049 7.607 1.00 29.95 278 SER A C 1
ATOM 2262 O O . SER A 1 278 ? -48.170 13.931 8.402 1.00 29.95 278 SER A O 1
ATOM 2264 N N . TYR A 1 279 ? -48.278 12.973 6.345 1.00 35.53 279 TYR A N 1
ATOM 2265 C CA . TYR A 1 279 ? -49.655 13.142 5.855 1.00 35.53 279 TYR A CA 1
ATOM 2266 C C . TYR A 1 279 ? -49.750 12.552 4.446 1.00 35.53 279 TYR A C 1
ATOM 2268 O O . TYR A 1 279 ? -48.828 12.809 3.641 1.00 35.53 279 TYR A O 1
#

InterPro domains:
  IPR004888 Glycoside hydrolase family 63 [PTHR10412] (1-246)
  IPR008928 Six-hairpin glycosidase superfamily [SSF48208] (54-246)
  IPR012341 Six-hairpin glycosidase-like superfamily [G3DSA:1.50.10.10] (1-260)
  IPR031335 Glycosyl hydrolase family 63, C-terminal [PF03200] (1-246)

Radius of gyration: 22.4 Å; Cα contacts (8 Å, |Δi|>4): 382; chains: 1; bounding box: 78×51×64 Å

Sequence (279 aa):
MDRLAHLFEEEKHKNKYADQASVLGDYKELIRLHWSDSKKTLDLVLLKLYLTFAQAFFDYGRHSDKLLLIKKPIPGSPEQYLVERSVVHEPKLGFVEDVYGYNSLFPLMLRLLPPESDALTHTLSSLVDPEVCNNVQSANVDILFSLFKLMWTEYGLRSISRTSPYYDARNTEHDPPYWRGYIWININYMVLSALKYYGSLPGPSQTTAQNTFLELKRNIVTNMAKEFNRTGYIWEHYDDKTGQGRAPLFSVRCCSVGARMMSSYDVIGSDDELVSHSY

pLDDT: mean 78.84, std 20.08, range [28.47, 98.19]